Protein AF-A0A7S4CN78-F1 (afdb_monomer)

Sequence (274 aa):
QGPSYHRRVLAWESLRCHSTTSAQELEAFRDRVRAVVTDPKLNFKQRRYNLAYLAESVLPYPNLDPKTMDLLGRNVIHDLFEGPAPYRPRYTLPDYAISLKNGSAYLELPPATTLDEALSSLMILWHNTPTITGFPVWIGDIDALLEPYVADIPDDILRQRLKVFWRMVDRMFPDGFCHANIGPKDSRVGRIILSIERELRQTAPNLTLKVDPQVTTPDFILDAINTCVEVSKPHFVNHRMMVEDLGPNYGVASCYNSLKVGGGSHTLTRLNLR

Nearest PDB structures (foldseek):
  2zyf-assembly1_A-2  TM=4.441E-01  e=4.123E+00  Thermus thermophilus HB27
  5cm5-assembly1_A  TM=3.940E-01  e=4.123E+00  Staphylococcus aureus subsp. aureus MRSA252
  2ztj-assembly1_A  TM=4.809E-01  e=9.618E+00  Thermus thermophilus HB27
  8jtl-assembly1_B  TM=3.388E-01  e=3.881E+00  Arabidopsis thaliana

pLDDT: mean 89.79, std 16.18, range [27.06, 98.75]

Structure (mmCIF, N/CA/C/O backbone):
data_AF-A0A7S4CN78-F1
#
_entry.id   AF-A0A7S4CN78-F1
#
loop_
_atom_site.group_PDB
_atom_site.id
_atom_site.type_symbol
_atom_site.label_atom_id
_atom_site.label_alt_id
_atom_site.label_comp_id
_atom_site.label_asym_id
_atom_site.label_entity_id
_atom_site.label_seq_id
_atom_site.pdbx_PDB_ins_code
_atom_site.Cartn_x
_atom_site.Cartn_y
_atom_site.Cartn_z
_atom_site.occupancy
_atom_site.B_iso_or_equiv
_atom_site.auth_seq_id
_atom_site.auth_comp_id
_atom_site.auth_asym_id
_atom_site.auth_atom_id
_atom_site.pdbx_PDB_model_num
ATOM 1 N N . GLN A 1 1 ? 28.776 -7.763 20.839 1.00 34.75 1 GLN A N 1
ATOM 2 C CA . GLN A 1 1 ? 29.546 -7.525 19.600 1.00 34.75 1 GLN A CA 1
ATOM 3 C C . GLN A 1 1 ? 28.639 -7.883 18.429 1.00 34.75 1 GLN A C 1
ATOM 5 O O . GLN A 1 1 ? 28.533 -9.051 18.088 1.00 34.75 1 GLN A O 1
ATOM 10 N N . GLY A 1 2 ? 27.875 -6.912 17.925 1.00 35.56 2 GLY A N 1
ATOM 11 C CA . GLY A 1 2 ? 26.974 -7.094 16.781 1.00 35.56 2 GLY A CA 1
ATOM 12 C C . GLY A 1 2 ? 27.635 -6.557 15.507 1.00 35.56 2 GLY A C 1
ATOM 13 O O . GLY A 1 2 ? 28.388 -5.584 15.605 1.00 35.56 2 GLY A O 1
ATOM 14 N N . PRO A 1 3 ? 27.426 -7.167 14.331 1.00 35.75 3 PRO A N 1
ATOM 15 C CA . PRO A 1 3 ? 28.036 -6.675 13.107 1.00 35.75 3 PRO A CA 1
ATOM 16 C C . PRO A 1 3 ? 27.371 -5.358 12.685 1.00 35.75 3 PRO A C 1
ATOM 18 O O . PRO A 1 3 ? 26.176 -5.307 12.415 1.00 35.75 3 PRO A O 1
ATOM 21 N N . SER A 1 4 ? 28.176 -4.292 12.641 1.00 35.94 4 SER A N 1
ATOM 22 C CA . SER A 1 4 ? 27.792 -2.948 12.206 1.00 35.94 4 SER A CA 1
ATOM 23 C C . SER A 1 4 ? 27.307 -2.933 10.753 1.00 35.94 4 SER A C 1
ATOM 25 O O . SER A 1 4 ? 27.986 -3.465 9.869 1.00 35.94 4 SER A O 1
ATOM 27 N N . TYR A 1 5 ? 26.215 -2.217 10.501 1.00 36.53 5 TYR A N 1
ATOM 28 C CA . TYR A 1 5 ? 25.517 -2.014 9.224 1.00 36.53 5 TYR A CA 1
ATOM 29 C C . TYR A 1 5 ? 26.328 -1.282 8.116 1.00 36.53 5 TYR A C 1
ATOM 31 O O . TYR A 1 5 ? 25.772 -0.820 7.124 1.00 36.53 5 TYR A O 1
ATOM 39 N N . HIS A 1 6 ? 27.660 -1.175 8.217 1.00 36.91 6 HIS A N 1
ATOM 40 C CA . HIS A 1 6 ? 28.453 -0.256 7.382 1.00 36.91 6 HIS A CA 1
ATOM 41 C C . HIS A 1 6 ? 29.607 -0.839 6.554 1.00 36.91 6 HIS A C 1
ATOM 43 O O . HIS A 1 6 ? 30.500 -0.102 6.145 1.00 36.91 6 HIS A O 1
ATOM 49 N N . ARG A 1 7 ? 29.589 -2.125 6.182 1.00 35.62 7 ARG A N 1
ATOM 50 C CA . ARG A 1 7 ? 30.536 -2.634 5.163 1.00 35.62 7 ARG A CA 1
ATOM 51 C C . ARG A 1 7 ? 29.912 -3.600 4.172 1.00 35.62 7 ARG A C 1
ATOM 53 O O . ARG A 1 7 ? 30.146 -4.799 4.250 1.00 35.62 7 ARG A O 1
ATOM 60 N N . ARG A 1 8 ? 29.201 -3.057 3.183 1.00 33.81 8 ARG A N 1
ATOM 61 C CA . ARG A 1 8 ? 29.150 -3.616 1.820 1.00 33.81 8 ARG A CA 1
ATOM 62 C C . ARG A 1 8 ? 29.088 -2.472 0.809 1.00 33.81 8 ARG A C 1
ATOM 64 O O . ARG A 1 8 ? 28.084 -2.265 0.142 1.00 33.81 8 ARG A O 1
ATOM 71 N N . VAL A 1 9 ? 30.176 -1.706 0.720 1.00 33.00 9 VAL A N 1
ATOM 72 C CA . VAL A 1 9 ? 30.473 -0.980 -0.519 1.00 33.00 9 VAL A CA 1
ATOM 73 C C . VAL A 1 9 ? 30.885 -2.056 -1.518 1.00 33.00 9 VAL A C 1
ATOM 75 O O . VAL A 1 9 ? 31.881 -2.746 -1.314 1.00 33.00 9 VAL A O 1
ATOM 78 N N . LEU A 1 10 ? 30.026 -2.281 -2.508 1.00 32.28 10 LEU A N 1
ATOM 79 C CA . LEU A 1 10 ? 30.197 -3.268 -3.567 1.00 32.28 10 LEU A CA 1
ATOM 80 C C . LEU A 1 10 ? 31.556 -3.063 -4.253 1.00 32.28 10 LEU A C 1
ATOM 82 O O . LEU A 1 10 ? 31.866 -1.959 -4.696 1.00 32.28 10 LEU A O 1
ATOM 86 N N . ALA A 1 11 ? 32.360 -4.123 -4.337 1.00 29.25 11 ALA A N 1
ATOM 87 C CA . ALA A 1 11 ? 33.531 -4.162 -5.203 1.00 29.25 11 ALA A CA 1
ATOM 88 C C . ALA A 1 11 ? 33.041 -4.146 -6.663 1.00 29.25 11 ALA A C 1
ATOM 90 O O . ALA A 1 11 ? 32.416 -5.096 -7.127 1.00 29.25 11 ALA A O 1
ATOM 91 N N . TRP A 1 12 ? 33.274 -3.033 -7.358 1.00 28.02 12 TRP A N 1
ATOM 92 C CA . TRP A 1 12 ? 32.754 -2.719 -8.697 1.00 28.02 12 TRP A CA 1
ATOM 93 C C . TRP A 1 12 ? 33.558 -3.341 -9.862 1.00 28.02 12 TRP A C 1
ATOM 95 O O . TRP A 1 12 ? 33.396 -2.926 -11.006 1.00 28.02 12 TRP A O 1
ATOM 105 N N . GLU A 1 13 ? 34.440 -4.316 -9.619 1.00 27.06 13 GLU A N 1
ATOM 106 C CA . GLU A 1 13 ? 35.498 -4.650 -10.592 1.00 27.06 13 GLU A CA 1
ATOM 107 C C . GLU A 1 13 ? 35.253 -5.852 -11.524 1.00 27.06 13 GLU A C 1
ATOM 109 O O . GLU A 1 13 ? 36.082 -6.083 -12.401 1.00 27.06 13 GLU A O 1
ATOM 114 N N . SER A 1 14 ? 34.140 -6.596 -11.446 1.00 31.34 14 SER A N 1
ATOM 115 C CA . SER A 1 14 ? 34.033 -7.870 -12.200 1.00 31.34 14 SER A CA 1
ATOM 116 C C . SER A 1 14 ? 32.871 -8.051 -13.187 1.00 31.34 14 SER A C 1
ATOM 118 O O . SER A 1 14 ? 32.729 -9.137 -13.744 1.00 31.34 14 SER A O 1
ATOM 120 N N . LEU A 1 15 ? 32.084 -7.025 -13.525 1.00 31.64 15 LEU A N 1
ATOM 121 C CA . LEU A 1 15 ? 30.993 -7.168 -14.508 1.00 31.64 15 LEU A CA 1
ATOM 122 C C . LEU A 1 15 ? 31.362 -6.589 -15.884 1.00 31.64 15 LEU A C 1
ATOM 1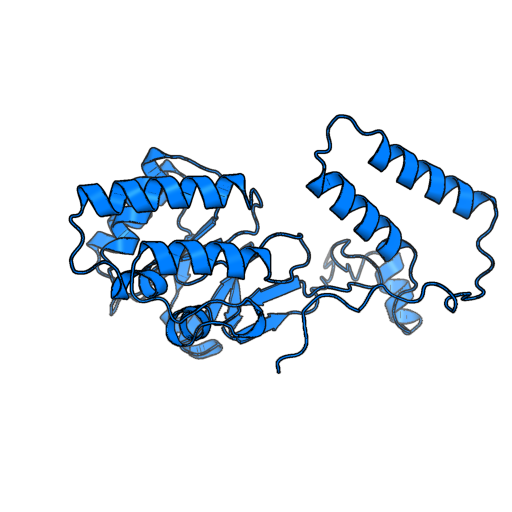24 O O . LEU A 1 15 ? 30.845 -5.557 -16.299 1.00 31.64 15 LEU A O 1
ATOM 128 N N . ARG A 1 16 ? 32.243 -7.273 -16.628 1.00 31.69 16 ARG A N 1
ATOM 129 C CA . ARG A 1 16 ? 32.377 -7.078 -18.088 1.00 31.69 16 ARG A CA 1
ATOM 130 C C . ARG A 1 16 ? 31.649 -8.199 -18.823 1.00 31.69 16 ARG A C 1
ATOM 132 O O . ARG A 1 16 ? 32.260 -9.170 -19.264 1.00 31.69 16 ARG A O 1
ATOM 139 N N . CYS A 1 17 ? 30.330 -8.068 -18.944 1.00 33.66 17 CYS A N 1
ATOM 140 C CA . CYS A 1 17 ? 29.559 -8.911 -19.851 1.00 33.66 17 CYS A CA 1
ATOM 141 C C . CYS A 1 17 ? 29.777 -8.406 -21.285 1.00 33.66 17 CYS A C 1
ATOM 143 O O . CYS A 1 17 ? 29.500 -7.248 -21.595 1.00 33.66 17 CYS A O 1
ATOM 145 N N . HIS A 1 18 ? 30.346 -9.258 -22.136 1.00 39.84 18 HIS A N 1
ATOM 146 C CA . HIS A 1 18 ? 30.620 -8.951 -23.534 1.00 39.84 18 HIS A CA 1
ATOM 147 C C . HIS A 1 18 ? 29.340 -9.158 -24.348 1.00 39.84 18 HIS A C 1
ATOM 149 O O . HIS A 1 18 ? 29.047 -10.264 -24.789 1.00 39.84 18 HIS A O 1
ATOM 155 N N . SER A 1 19 ? 28.596 -8.076 -24.560 1.00 52.44 19 SER A N 1
ATOM 156 C CA . SER A 1 19 ? 27.691 -7.950 -25.700 1.00 52.44 19 SER A CA 1
ATOM 157 C C . SER A 1 19 ? 28.128 -6.704 -26.463 1.00 52.44 19 SER A C 1
ATOM 159 O O . SER A 1 19 ? 28.286 -5.632 -25.879 1.00 52.44 19 SER A O 1
ATOM 161 N N . THR A 1 20 ? 28.456 -6.854 -27.742 1.00 52.53 20 THR A N 1
ATOM 162 C CA . THR A 1 20 ? 28.841 -5.738 -28.611 1.00 52.53 20 THR A CA 1
ATOM 163 C C . THR A 1 20 ? 27.596 -4.944 -28.972 1.00 52.53 20 THR A C 1
ATOM 165 O O . THR A 1 20 ? 27.004 -5.154 -30.026 1.00 52.53 20 THR A O 1
ATOM 168 N N . THR A 1 21 ? 27.188 -4.049 -28.078 1.00 63.38 21 THR A N 1
ATOM 169 C CA . THR A 1 21 ? 26.262 -2.962 -28.392 1.00 63.38 21 THR A CA 1
ATOM 170 C C . THR A 1 21 ? 26.896 -2.086 -29.471 1.00 63.38 21 THR A C 1
ATOM 172 O O . THR A 1 21 ? 28.060 -1.691 -29.350 1.00 63.38 21 THR A O 1
ATOM 175 N N . SER A 1 22 ? 26.166 -1.789 -30.542 1.00 81.31 22 SER A N 1
ATOM 176 C CA . SER A 1 22 ? 26.647 -0.876 -31.578 1.00 81.31 22 SER A CA 1
ATOM 177 C C . SER A 1 22 ? 26.899 0.521 -30.992 1.00 81.31 22 SER A C 1
ATOM 179 O O . SER A 1 22 ? 26.251 0.947 -30.033 1.00 81.31 22 SER A O 1
ATOM 181 N N . ALA A 1 23 ? 27.830 1.280 -31.580 1.00 84.12 23 ALA A N 1
ATOM 182 C CA . ALA A 1 23 ? 28.100 2.656 -31.145 1.00 84.12 23 ALA A CA 1
ATOM 183 C C . ALA A 1 23 ? 26.834 3.539 -31.185 1.00 84.12 23 ALA A C 1
ATOM 185 O O . ALA A 1 23 ? 26.673 4.428 -30.351 1.00 84.12 23 ALA A O 1
ATOM 186 N N . GLN A 1 24 ? 25.921 3.254 -32.119 1.00 86.81 24 GLN A N 1
ATOM 187 C CA . GLN A 1 24 ? 24.643 3.947 -32.263 1.00 86.81 24 GLN A CA 1
ATOM 188 C C . GLN A 1 24 ? 23.675 3.643 -31.108 1.00 86.81 24 GLN A C 1
ATOM 190 O O . GLN A 1 24 ? 23.066 4.564 -30.570 1.00 86.81 24 GLN A O 1
ATOM 195 N N . GLU A 1 25 ? 23.553 2.381 -30.691 1.00 87.81 25 GLU A N 1
ATOM 196 C CA . GLU A 1 25 ? 22.717 1.987 -29.545 1.00 87.81 25 GLU A CA 1
ATOM 197 C C . GLU A 1 25 ? 23.244 2.569 -28.228 1.00 87.81 25 GLU A C 1
ATOM 199 O O . GLU A 1 25 ? 22.462 3.022 -27.389 1.00 87.81 25 GLU A O 1
ATOM 204 N N . LEU A 1 26 ? 24.571 2.612 -28.058 1.00 91.44 26 LEU A N 1
ATOM 205 C CA . LEU A 1 26 ? 25.189 3.230 -26.887 1.00 91.44 26 LEU A CA 1
ATOM 206 C C . LEU A 1 26 ? 24.906 4.736 -26.825 1.00 91.44 26 LEU A C 1
ATOM 208 O O . LEU A 1 26 ? 24.620 5.259 -25.746 1.00 91.44 26 LEU A O 1
ATOM 212 N N . GLU A 1 27 ? 24.967 5.436 -27.958 1.00 93.94 27 GLU A N 1
ATOM 213 C CA . GLU A 1 27 ? 24.665 6.868 -27.989 1.00 93.94 27 GLU A CA 1
ATOM 214 C C . GLU A 1 27 ? 23.173 7.137 -27.750 1.00 93.94 27 GLU A C 1
ATOM 216 O O . GLU A 1 27 ? 22.832 7.973 -26.917 1.00 93.94 27 GLU A O 1
ATOM 221 N N . ALA A 1 28 ? 22.279 6.334 -28.338 1.00 92.81 28 ALA A N 1
ATOM 222 C CA . ALA A 1 28 ? 20.845 6.410 -28.050 1.00 92.81 28 ALA A CA 1
ATOM 223 C C . ALA A 1 28 ? 20.532 6.177 -26.557 1.00 92.81 28 ALA A C 1
ATOM 225 O O . ALA A 1 28 ? 19.673 6.846 -25.974 1.00 92.81 28 ALA A O 1
ATOM 226 N N . PHE A 1 29 ? 21.244 5.255 -25.900 1.00 94.19 29 PHE A N 1
ATOM 227 C CA . PHE A 1 29 ? 21.128 5.058 -24.455 1.00 94.19 29 PHE A CA 1
ATOM 228 C C . PHE A 1 29 ? 21.622 6.277 -23.664 1.00 94.19 29 PHE A C 1
ATOM 230 O O . PHE A 1 29 ? 20.937 6.728 -22.742 1.00 94.19 29 PHE A O 1
ATOM 237 N N . ARG A 1 30 ? 22.773 6.854 -24.032 1.00 96.31 30 ARG A N 1
ATOM 238 C CA . ARG A 1 30 ? 23.299 8.078 -23.402 1.00 96.31 30 ARG A CA 1
ATOM 239 C C . ARG A 1 30 ? 22.335 9.249 -23.532 1.00 96.31 30 ARG A C 1
ATOM 241 O O . ARG A 1 30 ? 22.165 9.981 -22.560 1.00 96.31 30 ARG A O 1
ATOM 248 N N . ASP A 1 31 ? 21.667 9.395 -24.671 1.00 97.25 31 ASP A N 1
ATOM 249 C CA . ASP A 1 31 ? 20.653 10.428 -24.880 1.00 97.25 31 ASP A CA 1
ATOM 250 C C . ASP A 1 31 ? 19.447 10.242 -23.953 1.00 97.25 31 ASP A C 1
ATOM 252 O O . ASP A 1 31 ? 19.015 11.200 -23.309 1.00 97.25 31 ASP A O 1
ATOM 256 N N . ARG A 1 32 ? 18.955 9.004 -23.791 1.00 96.62 32 ARG A N 1
ATOM 257 C CA . ARG A 1 32 ? 17.888 8.680 -22.822 1.00 96.62 32 ARG A CA 1
ATOM 258 C C . ARG A 1 32 ? 18.306 8.998 -21.386 1.00 96.62 32 ARG A C 1
ATOM 260 O O . ARG A 1 32 ? 17.531 9.591 -20.636 1.00 96.62 32 ARG A O 1
ATOM 267 N N . VAL A 1 33 ? 19.530 8.634 -20.998 1.00 97.88 33 VAL A N 1
ATOM 268 C CA . VAL A 1 33 ? 20.077 8.954 -19.670 1.00 97.88 33 VAL A CA 1
ATOM 269 C C . VAL A 1 33 ? 20.183 10.466 -19.483 1.00 97.88 33 VAL A C 1
ATOM 271 O O . VAL A 1 33 ? 19.746 10.984 -18.455 1.00 97.88 33 VAL A O 1
ATOM 274 N N . ARG A 1 34 ? 20.710 11.191 -20.479 1.00 98.00 34 ARG A N 1
ATOM 275 C CA . ARG A 1 34 ? 20.836 12.651 -20.443 1.00 98.00 34 ARG A CA 1
ATOM 276 C C . ARG A 1 34 ? 19.469 13.302 -20.270 1.00 98.00 34 ARG A C 1
ATOM 278 O O . ARG A 1 34 ? 19.335 14.128 -19.376 1.00 98.00 34 ARG A O 1
ATOM 285 N N . ALA A 1 35 ? 18.461 12.856 -21.021 1.00 97.88 35 ALA A N 1
ATOM 286 C CA . ALA A 1 35 ? 17.090 13.343 -20.904 1.00 97.88 35 ALA A CA 1
ATOM 287 C C . ALA A 1 35 ? 16.553 13.215 -19.470 1.00 97.88 35 ALA A C 1
ATOM 289 O O . ALA A 1 35 ? 16.024 14.183 -18.937 1.00 97.88 35 ALA A O 1
ATOM 290 N N . VAL A 1 36 ? 16.763 12.073 -18.802 1.00 97.81 36 VAL A N 1
ATOM 291 C CA . VAL A 1 36 ? 16.352 11.883 -17.398 1.00 97.81 36 VAL A CA 1
ATOM 292 C C . VAL A 1 36 ? 17.136 12.785 -16.438 1.00 97.81 36 VAL A C 1
ATOM 294 O O . VAL A 1 36 ? 16.561 13.366 -15.514 1.00 97.81 36 VAL A O 1
ATOM 297 N N . VAL A 1 37 ? 18.453 12.917 -16.624 1.00 97.44 37 VAL A N 1
ATOM 298 C CA . VAL A 1 37 ? 19.299 13.743 -15.747 1.00 97.44 37 VAL A CA 1
ATOM 299 C C . VAL A 1 37 ? 18.929 15.221 -15.853 1.00 97.44 37 VAL A C 1
ATOM 301 O O . VAL A 1 37 ? 18.857 15.896 -14.826 1.00 97.44 37 VAL A O 1
ATOM 304 N N . THR A 1 38 ? 18.647 15.709 -17.061 1.00 97.44 38 THR A N 1
ATOM 305 C CA . THR A 1 38 ? 18.387 17.127 -17.329 1.00 97.44 38 THR A CA 1
ATOM 306 C C . THR A 1 38 ? 16.911 17.520 -17.276 1.00 97.44 38 THR A C 1
ATOM 308 O O . THR A 1 38 ? 16.620 18.703 -17.420 1.00 97.44 38 THR A O 1
ATOM 311 N N . ASP A 1 39 ? 15.974 16.583 -17.084 1.00 97.56 39 ASP A N 1
ATOM 312 C CA . ASP A 1 39 ? 14.541 16.904 -17.040 1.00 97.56 39 ASP A CA 1
ATOM 313 C C . ASP A 1 39 ? 14.206 17.771 -15.806 1.00 97.56 39 ASP A C 1
ATOM 315 O O . ASP A 1 39 ? 14.344 17.292 -14.669 1.00 97.56 39 ASP A O 1
ATOM 319 N N . PRO A 1 40 ? 13.743 19.027 -15.987 1.00 96.62 40 PRO A N 1
ATOM 320 C CA . PRO A 1 40 ? 13.395 19.914 -14.879 1.00 96.62 40 PRO A CA 1
ATOM 321 C C . PRO A 1 40 ? 12.096 19.515 -14.164 1.00 96.62 40 PRO A C 1
ATOM 323 O O . PRO A 1 40 ? 11.822 20.019 -13.077 1.00 96.62 40 PRO A O 1
ATOM 326 N N . LYS A 1 41 ? 11.286 18.620 -14.744 1.00 96.31 41 LYS A N 1
ATOM 327 C CA . LYS A 1 41 ? 10.018 18.152 -14.165 1.00 96.31 41 LYS A CA 1
ATOM 328 C C . LYS A 1 41 ? 10.210 17.015 -13.162 1.00 96.31 41 LYS A C 1
ATOM 330 O O . LYS A 1 41 ? 9.288 16.715 -12.407 1.00 96.31 41 LYS A O 1
ATOM 335 N N . LEU A 1 42 ? 11.385 16.380 -13.141 1.00 93.56 42 LEU A N 1
ATOM 336 C CA . LEU A 1 42 ? 11.677 15.265 -12.243 1.00 93.56 42 LEU A CA 1
ATOM 337 C C . LEU A 1 42 ? 12.308 15.744 -10.936 1.00 93.56 42 LEU A C 1
ATOM 339 O O . LEU A 1 42 ? 13.367 16.383 -10.915 1.00 93.56 42 LEU A O 1
ATOM 343 N N . ASN A 1 43 ? 11.714 15.335 -9.816 1.00 91.88 43 ASN A N 1
ATOM 344 C CA . ASN A 1 43 ? 12.371 15.445 -8.519 1.00 91.88 43 ASN A CA 1
ATOM 345 C C . ASN A 1 43 ? 13.483 14.386 -8.366 1.00 91.88 43 ASN A C 1
ATOM 347 O O . ASN A 1 43 ? 13.638 13.478 -9.185 1.00 91.88 43 ASN A O 1
ATOM 351 N N . PHE A 1 44 ? 14.266 14.482 -7.288 1.00 93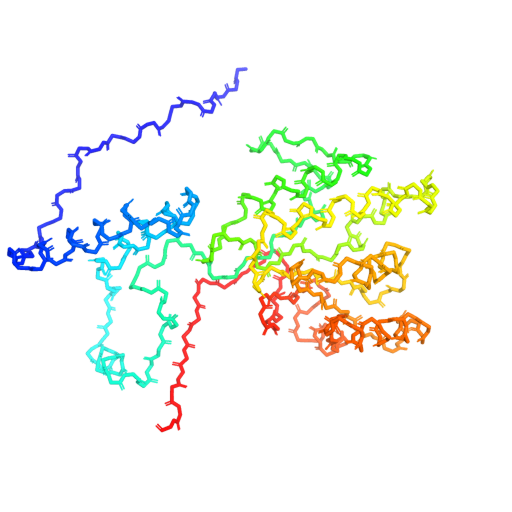.06 44 PHE A N 1
ATOM 352 C CA . PHE A 1 44 ? 15.380 13.563 -7.030 1.00 93.06 44 PHE A CA 1
ATOM 353 C C . PHE A 1 44 ? 14.969 12.078 -7.019 1.00 93.06 44 PHE A C 1
ATOM 355 O O . PHE A 1 44 ? 15.642 11.253 -7.639 1.00 93.06 44 PHE A O 1
ATOM 362 N N . LYS A 1 45 ? 13.857 11.726 -6.358 1.00 89.31 45 LYS A N 1
ATOM 363 C CA . LYS A 1 45 ? 13.390 10.333 -6.246 1.00 89.31 45 LYS A CA 1
ATOM 364 C C . LYS A 1 45 ? 12.944 9.785 -7.601 1.00 89.31 45 LYS A C 1
ATOM 366 O O . LYS A 1 45 ? 13.347 8.685 -7.967 1.00 89.31 45 LYS A O 1
ATOM 371 N N . GLN A 1 46 ? 12.177 10.569 -8.358 1.00 91.25 46 GLN A N 1
ATOM 372 C CA . GLN A 1 46 ? 11.723 10.205 -9.703 1.00 91.25 46 GLN A CA 1
ATOM 373 C C . GLN A 1 46 ? 12.904 10.043 -10.663 1.00 91.25 46 GLN A C 1
ATOM 375 O O . GLN A 1 46 ? 12.967 9.066 -11.402 1.00 91.25 46 GLN A O 1
ATOM 380 N N . ARG A 1 47 ? 13.889 10.950 -10.612 1.00 95.31 47 ARG A N 1
ATOM 381 C CA . ARG A 1 47 ? 15.116 10.844 -11.411 1.00 95.31 47 ARG A CA 1
ATOM 382 C C . ARG A 1 47 ? 15.885 9.565 -11.083 1.00 95.31 47 ARG A C 1
ATOM 384 O O . ARG A 1 47 ? 16.235 8.823 -11.994 1.00 95.31 47 ARG A O 1
ATOM 391 N N . ARG A 1 48 ? 16.093 9.262 -9.795 1.00 94.12 48 ARG A N 1
ATOM 392 C CA . A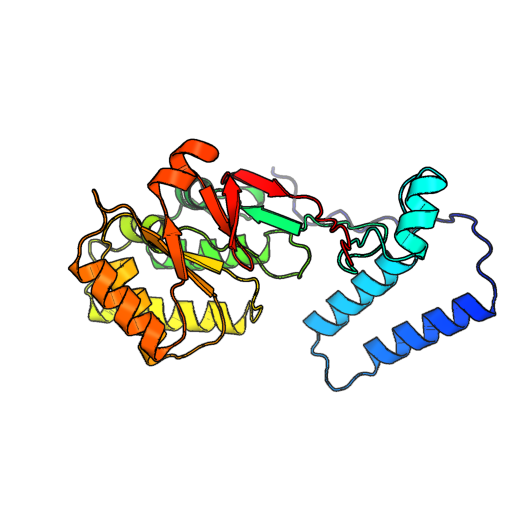RG A 1 48 ? 16.756 8.021 -9.356 1.00 94.12 48 ARG A CA 1
ATOM 393 C C . ARG A 1 48 ? 16.011 6.775 -9.841 1.00 94.12 48 ARG A C 1
ATOM 395 O O . ARG A 1 48 ? 16.647 5.849 -10.331 1.00 94.12 48 ARG A O 1
ATOM 402 N N . TYR A 1 49 ? 14.685 6.760 -9.713 1.00 91.12 49 TYR A N 1
ATOM 403 C CA . TYR A 1 49 ? 13.844 5.660 -10.185 1.00 91.12 49 TYR A CA 1
ATOM 404 C C . TYR A 1 49 ? 13.971 5.457 -11.701 1.00 91.12 49 TYR A C 1
ATOM 406 O O . TYR A 1 49 ? 14.233 4.343 -12.144 1.00 91.12 49 TYR A O 1
ATOM 414 N N . ASN A 1 50 ? 13.864 6.532 -12.487 1.00 92.69 50 ASN A N 1
ATOM 415 C CA . ASN A 1 50 ? 13.973 6.466 -13.944 1.00 92.69 50 ASN A CA 1
ATOM 416 C C . ASN A 1 50 ? 15.363 6.012 -14.403 1.00 92.69 50 ASN A C 1
ATOM 418 O O . ASN A 1 50 ? 15.464 5.224 -15.335 1.00 92.69 50 ASN A O 1
ATOM 422 N N . LEU A 1 51 ? 16.436 6.445 -13.735 1.00 95.19 51 LEU A N 1
ATOM 423 C CA . LEU A 1 51 ? 17.786 5.959 -14.033 1.00 95.19 51 LEU A CA 1
ATOM 424 C C . LEU A 1 51 ? 17.933 4.457 -13.755 1.00 95.19 51 LEU A C 1
ATOM 426 O O . LEU A 1 51 ? 18.516 3.746 -14.570 1.00 95.19 51 LEU A O 1
ATOM 430 N N . ALA A 1 52 ? 17.379 3.968 -12.641 1.00 92.19 52 ALA A N 1
ATOM 431 C CA . ALA A 1 52 ? 17.364 2.537 -12.344 1.00 92.19 52 ALA A CA 1
ATOM 432 C C . ALA A 1 52 ? 16.562 1.753 -13.396 1.00 92.19 52 ALA A C 1
ATOM 434 O O . ALA A 1 52 ? 17.036 0.733 -13.884 1.00 92.19 52 ALA A O 1
ATOM 435 N N . TYR A 1 53 ? 15.401 2.271 -13.805 1.00 90.56 53 TYR A N 1
ATOM 436 C CA . TYR A 1 53 ? 14.585 1.680 -14.866 1.00 90.56 53 TYR A CA 1
ATOM 437 C C . TYR A 1 53 ? 15.311 1.653 -16.222 1.00 90.56 53 TYR A C 1
ATOM 439 O O . TYR A 1 53 ? 15.260 0.656 -16.934 1.00 90.56 53 TYR A O 1
ATOM 447 N N . LEU A 1 54 ? 16.053 2.709 -16.580 1.00 92.75 54 LEU A N 1
ATOM 448 C CA . LEU A 1 54 ? 16.878 2.710 -17.793 1.00 92.75 54 LEU A CA 1
ATOM 449 C C . LEU A 1 54 ? 17.941 1.606 -17.755 1.00 92.75 54 LEU A C 1
ATOM 451 O O . LEU A 1 54 ? 18.104 0.901 -18.749 1.00 92.75 54 LEU A O 1
ATOM 455 N N . ALA A 1 55 ? 18.632 1.450 -16.622 1.00 92.00 55 ALA A N 1
ATOM 456 C CA . ALA A 1 55 ? 19.646 0.413 -16.439 1.00 92.00 55 ALA A CA 1
ATOM 457 C C . ALA A 1 55 ? 19.053 -1.004 -16.503 1.00 92.00 55 ALA A C 1
ATOM 459 O O . ALA A 1 55 ? 19.675 -1.908 -17.048 1.00 92.00 55 ALA A O 1
ATOM 460 N N . GLU A 1 56 ? 17.841 -1.188 -15.988 1.00 89.50 56 GLU A N 1
ATOM 461 C CA . GLU A 1 56 ? 17.099 -2.441 -16.098 1.00 89.50 56 GLU A CA 1
ATOM 462 C C . GLU A 1 56 ? 16.677 -2.734 -17.547 1.00 89.50 56 GLU A C 1
ATOM 464 O O . GLU A 1 56 ? 16.836 -3.850 -18.032 1.00 89.50 56 GLU A O 1
ATOM 469 N N . SER A 1 57 ? 16.210 -1.711 -18.273 1.00 88.06 57 SER A N 1
ATOM 470 C CA . SER A 1 57 ? 15.651 -1.847 -19.626 1.00 88.06 57 SER A CA 1
ATOM 471 C C . SER A 1 57 ? 16.640 -2.298 -20.705 1.00 88.06 57 SER A C 1
ATOM 473 O O . SER A 1 57 ? 16.215 -2.640 -21.804 1.00 88.06 57 SER A O 1
ATOM 475 N N . VAL A 1 58 ? 17.947 -2.262 -20.423 1.00 89.88 58 VAL A N 1
ATOM 476 C CA . VAL A 1 58 ? 18.997 -2.708 -21.356 1.00 89.88 58 VAL A CA 1
ATOM 477 C C . VAL A 1 58 ? 19.454 -4.144 -21.103 1.00 89.88 58 VAL A C 1
ATOM 479 O O . VAL A 1 58 ? 20.262 -4.670 -21.867 1.00 89.88 58 VAL A O 1
ATOM 482 N N . LEU A 1 59 ? 18.973 -4.780 -20.033 1.00 90.06 59 LEU A N 1
ATOM 483 C CA . LEU A 1 59 ? 19.248 -6.187 -19.775 1.00 90.06 59 LEU A CA 1
ATOM 484 C C . LEU A 1 59 ? 18.419 -7.066 -20.723 1.00 90.06 59 LEU A C 1
ATOM 486 O O . LEU A 1 59 ? 17.324 -6.678 -21.122 1.00 90.06 59 LEU A O 1
ATOM 490 N N . PRO A 1 60 ? 18.912 -8.250 -21.115 1.00 88.31 60 PRO A N 1
ATOM 491 C CA . PRO A 1 60 ? 18.109 -9.178 -21.896 1.00 88.31 60 PRO A CA 1
ATOM 492 C C . PRO A 1 60 ? 16.987 -9.775 -21.038 1.00 88.31 60 PRO A C 1
ATOM 494 O O . PRO A 1 60 ? 17.128 -9.904 -19.818 1.00 88.31 60 PRO A O 1
ATOM 497 N N . TYR A 1 61 ? 15.902 -10.209 -21.685 1.00 86.81 61 TYR A N 1
ATOM 498 C CA . TYR A 1 61 ? 14.941 -11.104 -21.041 1.00 86.81 61 TYR A CA 1
ATOM 499 C C . TYR A 1 61 ? 15.651 -12.394 -20.581 1.00 86.81 61 TYR A C 1
ATOM 501 O O . TYR A 1 61 ? 16.690 -12.768 -21.144 1.00 86.81 61 TYR A O 1
ATOM 509 N N . PRO A 1 62 ? 15.082 -13.131 -19.607 1.00 85.62 62 PRO A N 1
ATOM 510 C CA . PRO A 1 62 ? 15.430 -14.531 -19.387 1.00 85.62 62 PRO A CA 1
ATOM 511 C C . PRO A 1 62 ? 15.368 -15.327 -20.697 1.00 85.62 62 PRO A C 1
ATOM 513 O O . PRO A 1 62 ? 14.769 -14.884 -21.671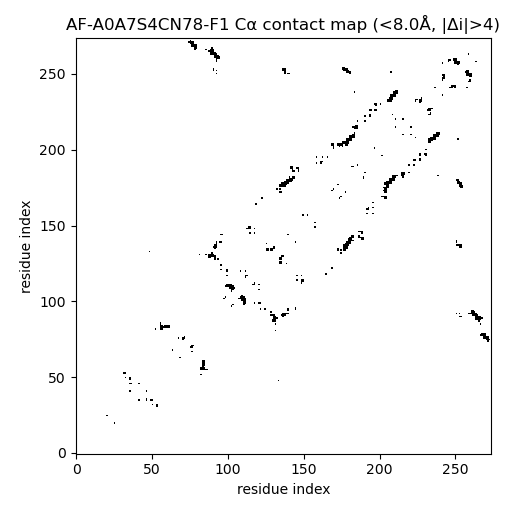 1.00 85.62 62 PRO A O 1
ATOM 516 N N . ASN A 1 63 ? 15.964 -16.519 -20.743 1.00 90.25 63 ASN A N 1
ATOM 517 C CA . ASN A 1 63 ? 15.909 -17.333 -21.957 1.00 90.25 63 ASN A CA 1
ATOM 518 C C . ASN A 1 63 ? 14.451 -17.726 -22.276 1.00 90.25 63 ASN A C 1
ATOM 520 O O . ASN A 1 63 ? 13.885 -18.593 -21.610 1.00 90.25 63 ASN A O 1
ATOM 524 N N . LEU A 1 64 ? 13.854 -17.059 -23.266 1.00 89.62 64 LEU A N 1
ATOM 525 C CA . LEU A 1 64 ? 12.494 -17.291 -23.748 1.00 89.62 64 LEU A CA 1
ATOM 526 C C . LEU A 1 64 ? 12.543 -18.086 -25.052 1.00 89.62 64 LEU A C 1
ATOM 528 O O . LEU A 1 64 ? 13.430 -17.890 -25.884 1.00 89.62 64 LEU A O 1
ATOM 532 N N . ASP A 1 65 ? 11.575 -18.975 -25.253 1.00 94.50 65 ASP A N 1
ATOM 533 C CA . ASP A 1 65 ? 11.475 -19.712 -26.507 1.00 94.50 65 ASP A CA 1
ATOM 534 C C . ASP A 1 65 ? 11.090 -18.777 -27.679 1.00 94.50 65 ASP A C 1
ATOM 536 O O . ASP A 1 65 ? 10.460 -17.731 -27.466 1.00 94.50 65 ASP A O 1
ATOM 540 N N . PRO A 1 66 ? 11.421 -19.140 -28.935 1.00 95.25 66 PRO A N 1
ATOM 541 C CA . PRO A 1 66 ? 11.166 -18.285 -30.094 1.00 95.25 66 PRO A CA 1
ATOM 542 C C . PRO A 1 66 ? 9.699 -17.881 -30.272 1.00 95.25 66 PRO A C 1
ATOM 544 O O . PRO A 1 66 ? 9.423 -16.785 -30.756 1.00 95.25 66 PRO A O 1
ATOM 547 N N . LYS A 1 67 ? 8.749 -18.738 -29.873 1.00 95.88 67 LYS A N 1
ATOM 548 C CA . LYS A 1 67 ? 7.320 -18.434 -29.984 1.00 95.88 67 LYS A CA 1
ATOM 549 C C . LYS A 1 67 ? 6.921 -17.378 -28.958 1.00 95.88 67 LYS A C 1
ATOM 551 O O . LYS A 1 67 ? 6.196 -16.454 -29.307 1.00 95.88 67 LYS A O 1
ATOM 556 N N . THR A 1 68 ? 7.408 -17.466 -27.723 1.00 92.81 68 THR A N 1
ATOM 557 C CA . THR A 1 68 ? 7.165 -16.426 -26.711 1.00 92.81 68 THR A CA 1
ATOM 558 C C . THR A 1 68 ? 7.765 -15.082 -27.133 1.00 92.81 68 THR A C 1
ATOM 560 O O . THR A 1 68 ? 7.094 -14.057 -27.011 1.00 92.81 68 THR A O 1
ATOM 563 N N . MET A 1 69 ? 8.974 -15.076 -27.704 1.00 91.12 69 MET A N 1
ATOM 564 C CA . MET A 1 69 ? 9.593 -13.855 -28.242 1.00 91.12 69 MET A CA 1
ATOM 565 C C . MET A 1 69 ? 8.793 -13.242 -29.401 1.00 91.12 69 MET A C 1
ATOM 567 O O . MET A 1 69 ? 8.599 -12.028 -29.420 1.00 91.12 69 MET A O 1
ATOM 571 N N . ASP A 1 70 ? 8.281 -14.058 -30.331 1.00 94.12 70 ASP A N 1
ATOM 572 C CA . ASP A 1 70 ? 7.383 -13.592 -31.404 1.00 94.12 70 ASP A CA 1
ATOM 573 C C . ASP A 1 70 ? 6.109 -12.952 -30.833 1.00 94.12 70 ASP A C 1
ATOM 575 O O . ASP A 1 70 ? 5.714 -11.858 -31.236 1.00 94.12 70 ASP A O 1
ATOM 579 N N . LEU A 1 71 ? 5.484 -13.598 -29.843 1.00 93.94 71 LEU A N 1
ATOM 580 C CA . LEU A 1 71 ? 4.258 -13.104 -29.214 1.00 93.94 71 LEU A CA 1
ATOM 581 C C . LEU A 1 71 ? 4.469 -11.795 -28.441 1.00 93.94 71 LEU A C 1
ATOM 583 O O . LEU A 1 71 ? 3.592 -10.930 -28.485 1.00 93.94 71 LEU A O 1
ATOM 587 N N . LEU A 1 72 ? 5.611 -11.636 -27.764 1.00 90.12 72 LEU A N 1
ATOM 588 C CA . LEU A 1 72 ? 6.011 -10.372 -27.135 1.00 90.12 72 LEU A CA 1
ATOM 589 C C . LEU A 1 72 ? 6.244 -9.286 -28.193 1.00 90.12 72 LEU A C 1
ATOM 591 O O . LEU A 1 72 ? 5.682 -8.197 -28.093 1.00 90.12 72 LEU A O 1
ATOM 595 N N . GLY A 1 73 ? 7.000 -9.595 -29.253 1.00 89.12 73 GLY A N 1
ATOM 596 C CA . GLY A 1 73 ? 7.286 -8.657 -30.345 1.00 89.12 73 GLY A CA 1
ATOM 597 C C . GLY A 1 73 ? 6.035 -8.194 -31.100 1.00 89.12 73 GLY A C 1
ATOM 598 O O . GLY A 1 73 ? 5.970 -7.057 -31.564 1.00 89.12 73 GLY A O 1
ATOM 599 N N . ARG A 1 74 ? 5.009 -9.048 -31.177 1.00 92.62 74 ARG A N 1
ATOM 600 C CA . ARG A 1 74 ? 3.700 -8.748 -31.781 1.00 92.62 74 ARG A CA 1
ATOM 601 C C . ARG A 1 74 ? 2.692 -8.145 -30.802 1.00 92.62 74 ARG A C 1
ATOM 603 O O . ARG A 1 74 ? 1.551 -7.909 -31.193 1.00 92.62 74 ARG A O 1
ATOM 610 N N . ASN A 1 75 ? 3.086 -7.908 -29.548 1.00 89.94 75 ASN A N 1
ATOM 611 C CA . ASN A 1 75 ? 2.226 -7.383 -28.486 1.00 89.94 75 ASN A CA 1
ATOM 612 C C . ASN A 1 75 ? 0.952 -8.227 -28.245 1.00 89.94 75 ASN A C 1
ATOM 614 O O . ASN A 1 75 ? -0.113 -7.702 -27.907 1.00 89.94 75 ASN A O 1
ATOM 618 N N . VAL A 1 76 ? 1.060 -9.546 -28.450 1.00 94.31 76 VAL A N 1
ATOM 619 C CA . VAL A 1 76 ? 0.041 -10.533 -28.053 1.00 94.31 76 VAL A CA 1
ATOM 620 C C . VAL A 1 76 ? 0.194 -10.854 -26.568 1.00 94.31 76 VAL A C 1
ATOM 622 O O . VAL A 1 76 ? -0.796 -10.959 -25.849 1.00 94.31 76 VAL A O 1
ATOM 625 N N . ILE A 1 77 ? 1.438 -10.965 -26.097 1.00 91.56 77 ILE A N 1
ATOM 626 C CA . ILE A 1 77 ? 1.789 -10.979 -24.675 1.00 91.56 77 ILE A CA 1
ATOM 627 C C . ILE A 1 77 ? 2.390 -9.615 -24.347 1.00 91.56 77 ILE A C 1
ATOM 629 O O . ILE A 1 77 ? 3.194 -9.095 -25.115 1.00 91.56 77 ILE A O 1
ATOM 633 N N . HIS A 1 78 ? 2.014 -9.048 -23.205 1.00 86.88 78 HIS A N 1
ATOM 634 C CA . HIS A 1 78 ? 2.527 -7.771 -22.736 1.00 86.88 78 HIS A CA 1
ATOM 635 C C . HIS A 1 78 ? 2.952 -7.860 -21.269 1.00 86.88 78 HIS A C 1
ATOM 637 O O . HIS A 1 78 ? 2.172 -8.286 -20.415 1.00 86.88 78 HIS A O 1
ATOM 643 N N . ASP A 1 79 ? 4.170 -7.421 -20.970 1.00 85.88 79 ASP A N 1
ATOM 644 C CA . ASP A 1 79 ? 4.799 -7.420 -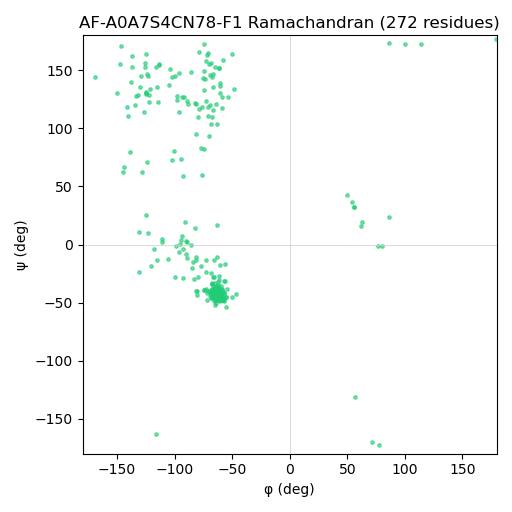19.640 1.00 85.88 79 ASP A CA 1
ATOM 645 C C . ASP A 1 79 ? 4.546 -6.123 -18.856 1.00 85.88 79 ASP A C 1
ATOM 647 O O . ASP A 1 79 ? 5.277 -5.775 -17.933 1.00 85.88 79 ASP A O 1
ATOM 651 N N . LEU A 1 80 ? 3.513 -5.372 -19.249 1.00 85.00 80 LEU A N 1
ATOM 652 C CA . LEU A 1 80 ? 3.133 -4.100 -18.631 1.00 85.00 80 LEU A CA 1
ATOM 653 C C . LEU A 1 80 ? 4.183 -2.997 -18.743 1.00 85.00 80 LEU A C 1
ATOM 655 O O . LEU A 1 80 ? 4.081 -2.014 -18.008 1.00 85.00 80 LEU A O 1
ATOM 659 N N . PHE A 1 81 ? 5.125 -3.127 -19.680 1.00 80.19 81 PHE A N 1
ATOM 660 C CA . PHE A 1 81 ? 6.284 -2.248 -19.778 1.00 80.19 81 PHE A CA 1
ATOM 661 C C . PHE A 1 81 ? 7.075 -2.214 -18.459 1.00 80.19 81 PHE A C 1
ATOM 663 O O . PHE A 1 81 ? 7.626 -1.179 -18.093 1.00 80.19 81 PHE A O 1
ATOM 670 N N . GLU A 1 82 ? 7.094 -3.320 -17.705 1.00 81.88 82 GLU A N 1
ATOM 671 C CA . GLU A 1 82 ? 7.944 -3.444 -16.514 1.00 81.88 82 GLU A CA 1
ATOM 672 C C . GLU A 1 82 ? 9.413 -3.606 -16.891 1.00 81.88 82 GLU A C 1
ATOM 674 O O . GLU A 1 82 ? 10.284 -3.232 -16.113 1.00 81.88 82 GLU A O 1
ATOM 679 N N . GLY A 1 83 ? 9.673 -4.082 -18.107 1.00 78.31 83 GLY A N 1
ATOM 680 C CA . GLY A 1 83 ? 11.007 -4.301 -18.620 1.00 78.31 83 GLY A CA 1
ATOM 681 C C . GLY A 1 83 ? 11.434 -5.767 -18.540 1.00 78.31 83 GLY A C 1
ATOM 682 O O . GLY A 1 83 ? 10.743 -6.619 -17.980 1.00 78.31 83 GLY A O 1
ATOM 683 N N . PRO A 1 84 ? 12.596 -6.072 -19.130 1.00 84.00 84 PRO A N 1
ATOM 684 C CA . PRO A 1 84 ? 13.038 -7.441 -19.360 1.00 84.00 84 PRO A CA 1
ATOM 685 C C . PRO A 1 84 ? 13.584 -8.154 -18.121 1.00 84.00 84 PRO A C 1
ATOM 687 O O . PRO A 1 84 ? 13.671 -9.381 -18.116 1.00 84.00 84 PRO A O 1
ATOM 690 N N . ALA A 1 85 ? 13.966 -7.415 -17.077 1.00 85.06 85 ALA A N 1
ATOM 691 C CA . ALA A 1 85 ? 14.673 -7.965 -15.924 1.00 85.06 85 ALA A CA 1
ATOM 692 C C . ALA A 1 85 ? 14.277 -7.283 -14.596 1.00 85.06 85 ALA A C 1
ATOM 694 O O . ALA A 1 85 ? 15.145 -6.717 -13.922 1.00 85.06 85 ALA A O 1
ATOM 695 N N . PRO A 1 86 ? 12.998 -7.367 -14.173 1.00 83.12 86 PRO A N 1
ATOM 696 C CA . PRO A 1 86 ? 12.536 -6.760 -12.928 1.00 83.12 86 PRO A CA 1
ATOM 697 C C . PRO A 1 86 ? 13.297 -7.298 -11.722 1.00 83.12 86 PRO A C 1
ATOM 699 O O . PRO A 1 86 ? 13.222 -8.472 -11.368 1.00 83.12 86 PRO A O 1
ATOM 702 N N . TYR A 1 87 ? 14.015 -6.401 -11.043 1.00 86.00 87 TYR A N 1
ATOM 703 C CA . TYR A 1 87 ? 14.766 -6.713 -9.819 1.00 86.00 87 TYR A CA 1
ATOM 704 C C . TYR A 1 87 ? 13.908 -6.623 -8.549 1.00 86.00 87 TYR A C 1
ATOM 706 O O . TYR A 1 87 ? 14.391 -6.813 -7.431 1.00 86.00 87 TYR A O 1
ATOM 714 N N . ARG A 1 88 ? 12.634 -6.268 -8.711 1.00 88.81 88 ARG A N 1
ATOM 715 C CA . ARG A 1 88 ? 11.706 -5.953 -7.632 1.00 88.81 88 ARG A CA 1
ATOM 716 C C . ARG A 1 88 ? 10.344 -6.581 -7.927 1.00 88.81 88 ARG A C 1
ATOM 718 O O . ARG A 1 88 ? 9.917 -6.572 -9.078 1.00 88.81 88 ARG A O 1
ATOM 725 N N . PRO A 1 89 ? 9.665 -7.129 -6.908 1.00 89.94 89 PRO A N 1
ATOM 726 C CA . PRO A 1 89 ? 8.350 -7.727 -7.085 1.00 89.94 89 PRO A CA 1
ATOM 727 C C . PRO A 1 89 ? 7.313 -6.667 -7.456 1.00 89.94 89 PRO A C 1
ATOM 729 O O . PRO A 1 89 ? 7.362 -5.537 -6.965 1.00 89.94 89 PRO A O 1
ATOM 732 N N . ARG A 1 90 ? 6.332 -7.049 -8.274 1.00 89.25 90 ARG A N 1
ATOM 733 C CA . ARG A 1 90 ? 5.185 -6.196 -8.599 1.00 89.25 90 ARG A CA 1
ATOM 734 C C . ARG A 1 90 ? 4.295 -5.923 -7.396 1.00 89.25 90 ARG A C 1
ATOM 736 O O . ARG A 1 90 ? 3.952 -4.771 -7.144 1.00 89.25 90 ARG A O 1
ATOM 743 N N . TYR A 1 91 ? 3.933 -6.972 -6.664 1.00 90.88 91 TYR A N 1
ATOM 744 C CA . TYR A 1 91 ? 3.076 -6.867 -5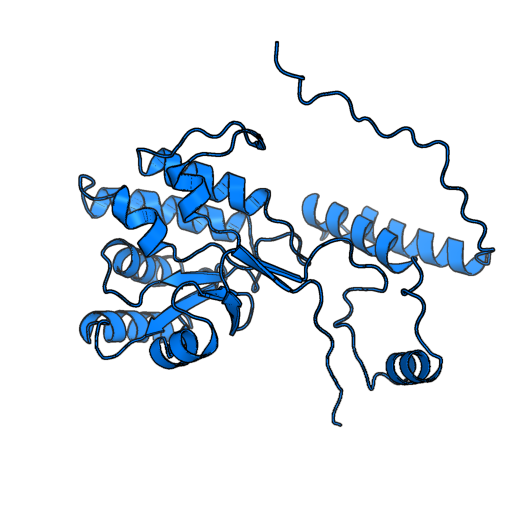.491 1.00 90.88 91 TYR A CA 1
ATOM 745 C C . TYR A 1 91 ? 3.745 -7.481 -4.272 1.00 90.88 91 TYR A C 1
ATOM 747 O O . TYR A 1 91 ? 4.213 -8.615 -4.328 1.00 90.88 91 TYR A O 1
ATOM 755 N N . THR A 1 92 ? 3.742 -6.750 -3.165 1.00 92.81 92 THR A N 1
ATOM 756 C CA . THR A 1 92 ? 4.234 -7.203 -1.863 1.00 92.81 92 THR A CA 1
ATOM 757 C C . THR A 1 92 ? 3.224 -6.830 -0.801 1.00 92.81 92 THR A C 1
ATOM 759 O O . THR A 1 92 ? 2.796 -5.679 -0.719 1.00 92.81 92 THR A O 1
ATOM 762 N N . LEU A 1 93 ? 2.820 -7.816 -0.002 1.00 95.38 93 LEU A N 1
ATOM 763 C CA . LEU A 1 93 ? 1.895 -7.614 1.108 1.00 95.38 93 LEU A CA 1
ATOM 764 C C . LEU A 1 93 ? 2.539 -8.113 2.410 1.00 95.38 93 LEU A C 1
ATOM 766 O O . LEU A 1 93 ? 2.149 -9.170 2.907 1.00 95.38 93 LEU A O 1
ATOM 770 N N . PRO A 1 94 ? 3.557 -7.420 2.957 1.00 95.44 94 PRO A N 1
ATOM 771 C CA . PRO A 1 94 ? 4.198 -7.833 4.203 1.00 95.44 94 PRO A CA 1
ATOM 772 C C . PRO A 1 94 ? 3.205 -7.847 5.363 1.00 95.44 94 PRO A C 1
ATOM 774 O O . PRO A 1 94 ? 2.436 -6.909 5.517 1.00 95.44 94 PRO A O 1
ATOM 777 N N . ASP A 1 95 ? 3.255 -8.850 6.234 1.00 96.81 95 ASP A N 1
ATOM 778 C CA . ASP A 1 95 ? 2.429 -8.842 7.444 1.00 96.81 95 ASP A CA 1
ATOM 779 C C . ASP A 1 95 ? 2.921 -7.764 8.432 1.00 96.81 95 ASP A C 1
ATOM 781 O O . ASP A 1 95 ? 3.839 -7.966 9.237 1.00 96.81 95 ASP A O 1
ATOM 785 N N . TYR A 1 96 ? 2.324 -6.576 8.334 1.00 98.00 96 TYR A N 1
ATOM 786 C CA . TYR A 1 96 ? 2.670 -5.441 9.182 1.00 98.00 96 TYR A CA 1
ATOM 787 C C . TYR A 1 96 ? 2.266 -5.663 10.645 1.00 98.00 96 TYR A C 1
ATOM 789 O O . TYR A 1 96 ? 2.925 -5.113 11.525 1.00 98.00 96 TYR A O 1
ATOM 797 N N . ALA A 1 97 ? 1.274 -6.513 10.936 1.00 97.69 97 ALA A N 1
ATOM 798 C CA . ALA A 1 97 ? 0.883 -6.817 12.312 1.00 97.69 97 ALA A CA 1
ATOM 799 C C . ALA A 1 97 ? 1.989 -7.595 13.040 1.00 97.69 97 ALA A C 1
ATOM 801 O O . ALA A 1 97 ? 2.304 -7.288 14.190 1.00 97.69 97 ALA A O 1
ATOM 802 N N . ILE A 1 98 ? 2.645 -8.543 12.356 1.00 97.19 98 ILE A N 1
ATOM 803 C CA . ILE A 1 98 ? 3.824 -9.244 12.896 1.00 97.19 98 ILE A CA 1
ATOM 804 C C . ILE A 1 98 ? 4.947 -8.250 13.206 1.00 97.19 98 ILE A C 1
ATOM 806 O O . ILE A 1 98 ? 5.575 -8.341 14.261 1.00 97.19 98 ILE A O 1
ATOM 810 N N . SER A 1 99 ? 5.183 -7.293 12.307 1.00 96.25 99 SER A N 1
ATOM 811 C CA . SER A 1 99 ? 6.256 -6.305 12.453 1.00 96.25 99 SER A CA 1
ATOM 812 C C . SER A 1 99 ? 5.980 -5.318 13.592 1.00 96.25 99 SER A C 1
ATOM 814 O O . SER A 1 99 ? 6.886 -5.016 14.360 1.00 96.25 99 SER A O 1
ATOM 816 N N . LEU A 1 100 ? 4.735 -4.858 13.761 1.00 98.56 100 LEU A N 1
ATOM 817 C CA . LEU A 1 100 ? 4.344 -4.016 14.897 1.00 98.56 100 LEU A CA 1
ATOM 818 C C . LEU A 1 100 ? 4.436 -4.771 16.226 1.00 98.56 100 LEU A C 1
ATOM 820 O O . LEU A 1 100 ? 4.931 -4.227 17.210 1.00 98.56 100 LEU A O 1
ATOM 824 N N . LYS A 1 101 ? 4.017 -6.040 16.253 1.00 98.31 101 LYS A N 1
ATOM 825 C CA . LYS A 1 101 ? 4.025 -6.864 17.467 1.00 98.31 101 LYS A CA 1
ATOM 826 C C . LYS A 1 101 ? 5.429 -7.268 17.918 1.00 98.31 101 LYS A C 1
ATOM 828 O O . LYS A 1 101 ? 5.686 -7.321 19.116 1.00 98.31 101 LYS A O 1
ATOM 833 N N . ASN A 1 102 ? 6.312 -7.607 16.983 1.00 98.06 102 ASN A N 1
ATOM 834 C CA . ASN A 1 102 ? 7.622 -8.181 17.300 1.00 98.06 102 ASN A CA 1
ATOM 835 C C . ASN A 1 102 ? 8.778 -7.188 17.115 1.00 98.06 102 ASN A C 1
ATOM 837 O O . ASN A 1 102 ? 9.893 -7.467 17.557 1.00 98.06 102 ASN A O 1
ATOM 841 N N . GLY A 1 103 ? 8.534 -6.051 16.464 1.00 97.50 103 GLY A N 1
ATOM 842 C CA . GLY A 1 103 ? 9.588 -5.173 15.977 1.00 97.50 103 GLY A CA 1
ATOM 843 C C . GLY A 1 103 ? 10.331 -5.766 14.775 1.00 97.50 103 GLY A C 1
ATOM 844 O O . GLY A 1 103 ? 9.949 -6.784 14.193 1.00 97.50 103 GLY A O 1
ATOM 845 N N . SER A 1 104 ? 11.434 -5.124 14.401 1.00 96.88 104 SER A N 1
ATOM 846 C CA . SER A 1 104 ? 12.335 -5.578 13.343 1.00 96.88 104 SER A CA 1
ATOM 847 C C . SER A 1 104 ? 13.777 -5.327 13.752 1.00 96.88 104 SER A C 1
ATOM 849 O O . SER A 1 104 ? 14.234 -4.188 13.762 1.00 96.88 104 SER A O 1
ATOM 851 N N . ALA A 1 105 ? 14.525 -6.398 14.028 1.00 96.31 105 ALA A N 1
ATOM 852 C CA . ALA A 1 105 ? 15.951 -6.293 14.341 1.00 96.31 105 ALA A CA 1
ATOM 853 C C . ALA A 1 105 ? 16.765 -5.715 13.169 1.00 96.31 105 ALA A C 1
ATOM 855 O O . ALA A 1 105 ? 17.739 -5.008 13.394 1.00 96.31 105 ALA A O 1
ATOM 856 N N . TYR A 1 106 ? 16.354 -5.988 11.924 1.00 95.38 106 TYR A N 1
ATOM 857 C CA . TYR A 1 106 ? 17.012 -5.450 10.729 1.00 95.38 106 TYR A CA 1
ATOM 858 C C . TYR A 1 106 ? 16.838 -3.933 10.594 1.00 95.38 106 TYR A C 1
ATOM 860 O O . TYR A 1 106 ? 17.764 -3.249 10.171 1.00 95.38 106 TYR A O 1
ATOM 868 N N . LEU A 1 107 ? 15.657 -3.416 10.947 1.00 96.56 107 LEU A N 1
ATOM 869 C CA . LEU A 1 107 ? 15.352 -1.982 10.898 1.00 96.56 107 LEU A CA 1
ATOM 870 C C . LEU A 1 107 ? 15.585 -1.282 12.242 1.00 96.56 107 LEU A C 1
ATOM 872 O O . LEU A 1 107 ? 15.268 -0.104 12.364 1.00 96.56 107 LEU A O 1
ATOM 876 N N . GLU A 1 108 ? 16.101 -2.009 13.236 1.00 97.12 108 GLU A N 1
ATOM 877 C CA . GLU A 1 108 ? 16.309 -1.530 14.606 1.00 97.12 108 GLU A CA 1
ATOM 878 C C . GLU A 1 108 ? 15.028 -0.946 15.237 1.00 97.12 108 GLU A C 1
ATOM 880 O O . GLU A 1 108 ? 15.061 0.015 16.001 1.00 97.12 108 GLU A O 1
ATOM 885 N N . LEU A 1 109 ? 13.877 -1.549 14.919 1.00 97.50 109 LEU A N 1
ATOM 886 C CA . LEU A 1 109 ? 12.572 -1.155 15.448 1.00 97.50 109 LEU A CA 1
ATOM 887 C C . LEU A 1 109 ? 12.181 -2.063 16.621 1.00 97.50 109 LEU A C 1
ATOM 889 O O . LEU A 1 109 ? 12.129 -3.284 16.431 1.00 97.50 109 LEU A O 1
ATOM 893 N N . PRO A 1 110 ? 11.874 -1.520 17.811 1.00 98.12 110 PRO A N 1
ATOM 894 C CA . PRO A 1 110 ? 11.257 -2.303 18.874 1.00 98.12 110 PRO A CA 1
ATOM 895 C C . PRO A 1 110 ? 9.795 -2.647 18.525 1.00 98.12 110 PRO A C 1
ATOM 897 O O . PRO A 1 110 ? 9.215 -2.036 17.623 1.00 98.12 110 PRO A O 1
ATOM 900 N N . PRO A 1 111 ? 9.178 -3.608 19.235 1.00 98.56 111 PRO A N 1
ATOM 901 C CA . PRO A 1 111 ? 7.725 -3.746 19.262 1.00 98.56 111 PRO A CA 1
ATOM 902 C C . PRO A 1 111 ? 7.039 -2.408 19.545 1.00 98.56 111 PRO A C 1
ATOM 904 O O . PRO A 1 111 ? 7.433 -1.700 20.472 1.00 98.56 111 PRO A O 1
ATOM 907 N N . ALA A 1 112 ? 6.000 -2.080 18.780 1.00 98.44 112 ALA A N 1
ATOM 908 C CA . ALA A 1 112 ? 5.198 -0.894 19.031 1.00 98.44 112 ALA A CA 1
ATOM 909 C C . ALA A 1 112 ? 4.291 -1.124 20.243 1.00 98.44 112 ALA A C 1
ATOM 911 O O . ALA A 1 112 ? 3.603 -2.144 20.336 1.00 98.44 112 ALA A O 1
ATOM 912 N N . THR A 1 113 ? 4.272 -0.153 21.150 1.00 98.06 113 THR A N 1
ATOM 913 C CA . THR A 1 113 ? 3.447 -0.137 22.366 1.00 98.06 113 THR A CA 1
ATOM 914 C C . THR A 1 113 ? 2.495 1.055 22.410 1.00 98.06 113 THR A C 1
ATOM 916 O O . THR A 1 113 ? 1.493 1.016 23.120 1.00 98.06 113 THR A O 1
ATOM 919 N N . THR A 1 114 ? 2.761 2.092 21.611 1.00 98.44 114 THR A N 1
ATOM 920 C CA . THR A 1 114 ? 1.930 3.298 21.504 1.00 98.44 114 THR A CA 1
ATOM 921 C C . THR A 1 114 ? 1.506 3.571 20.062 1.00 98.44 114 THR A C 1
ATOM 923 O O . THR A 1 114 ? 2.111 3.066 19.113 1.00 98.44 114 THR A O 1
ATOM 926 N N . LEU A 1 115 ? 0.493 4.428 19.882 1.00 98.69 115 LEU A N 1
ATOM 927 C CA . LEU A 1 115 ? 0.076 4.868 18.549 1.00 98.69 115 LEU A CA 1
ATOM 928 C C . LEU A 1 115 ? 1.232 5.538 17.796 1.00 98.69 115 LEU A C 1
ATOM 930 O O . LEU A 1 115 ? 1.454 5.235 16.631 1.00 98.69 115 LEU A O 1
ATOM 934 N N . ASP A 1 116 ? 1.987 6.422 18.449 1.00 98.19 116 ASP A N 1
ATOM 935 C CA . ASP A 1 116 ? 3.051 7.181 17.784 1.00 98.19 116 ASP A CA 1
ATOM 936 C C . ASP A 1 116 ? 4.192 6.258 17.308 1.00 98.19 116 ASP A C 1
ATOM 938 O O . ASP A 1 116 ? 4.727 6.440 16.208 1.00 98.19 116 ASP A O 1
ATOM 942 N N . GLU A 1 117 ? 4.506 5.213 18.082 1.00 98.56 117 GLU A N 1
ATOM 943 C CA . GLU A 1 117 ? 5.435 4.147 17.686 1.00 98.56 117 GLU A CA 1
ATOM 944 C C . GLU A 1 117 ? 4.890 3.313 16.523 1.00 98.56 117 GLU A C 1
ATOM 946 O O . GLU A 1 117 ? 5.635 3.022 15.585 1.00 98.56 117 GLU A O 1
ATOM 951 N N . ALA A 1 118 ? 3.600 2.960 16.542 1.00 98.69 118 ALA A N 1
ATOM 952 C CA . ALA A 1 118 ? 2.969 2.198 15.468 1.00 98.69 118 ALA A CA 1
ATOM 953 C C . ALA A 1 118 ? 2.949 2.987 14.148 1.00 98.69 118 ALA A C 1
ATOM 955 O O . ALA A 1 118 ? 3.388 2.475 13.118 1.00 98.69 118 ALA A O 1
ATOM 956 N N . LEU A 1 119 ? 2.526 4.256 14.179 1.00 98.62 119 LEU A N 1
ATOM 957 C CA . LEU A 1 119 ? 2.511 5.141 13.009 1.00 98.62 119 LEU A CA 1
ATOM 958 C C . LEU A 1 119 ? 3.922 5.329 12.433 1.00 98.62 119 LEU A C 1
ATOM 960 O O . LEU A 1 119 ? 4.128 5.206 11.223 1.00 98.62 119 LEU A O 1
ATOM 964 N N . SER A 1 120 ? 4.912 5.578 13.293 1.00 98.25 120 SER A N 1
ATOM 965 C CA . SER A 1 120 ? 6.306 5.750 12.865 1.00 98.25 120 SER A CA 1
ATOM 966 C C . SER A 1 120 ? 6.880 4.460 12.272 1.00 98.25 120 SER A C 1
ATOM 968 O O . SER A 1 120 ? 7.502 4.492 11.208 1.00 98.25 120 SER A O 1
ATOM 970 N N . SER A 1 121 ? 6.620 3.315 12.909 1.00 98.44 121 SER A N 1
ATOM 971 C CA . SER A 1 121 ? 7.065 2.001 12.433 1.00 98.44 121 SER A CA 1
ATOM 972 C C . SER A 1 121 ? 6.462 1.664 11.074 1.00 98.44 121 SER A C 1
ATOM 974 O O . SER A 1 121 ? 7.190 1.246 10.176 1.00 98.44 121 SER A O 1
ATOM 976 N N . LEU A 1 122 ? 5.162 1.907 10.879 1.00 98.56 122 LEU A N 1
ATOM 977 C CA . LEU A 1 122 ? 4.491 1.699 9.595 1.00 98.56 122 LEU A CA 1
ATOM 978 C C . LEU A 1 122 ? 5.134 2.526 8.479 1.00 98.56 122 LEU A C 1
ATOM 980 O O . LEU A 1 122 ? 5.485 1.965 7.445 1.00 98.56 122 LEU A O 1
ATOM 984 N N . MET A 1 123 ? 5.401 3.819 8.699 1.00 98.00 123 MET A N 1
ATOM 985 C CA . MET A 1 123 ? 6.089 4.651 7.701 1.00 98.00 123 MET A CA 1
ATOM 986 C C . MET A 1 123 ? 7.457 4.091 7.300 1.00 98.00 123 MET A C 1
ATOM 988 O O . MET A 1 123 ? 7.808 4.096 6.116 1.00 98.00 123 MET A O 1
ATOM 992 N N . ILE A 1 124 ? 8.226 3.602 8.276 1.00 97.94 124 ILE A N 1
ATOM 993 C CA . ILE A 1 124 ? 9.547 3.010 8.043 1.00 97.94 124 ILE A CA 1
ATOM 994 C C . ILE A 1 124 ? 9.410 1.693 7.269 1.00 97.94 124 ILE A C 1
ATOM 996 O O . ILE A 1 124 ? 10.118 1.486 6.282 1.00 97.94 124 ILE A O 1
ATOM 1000 N N . LEU A 1 125 ? 8.480 0.822 7.662 1.00 97.50 125 LEU A N 1
ATOM 1001 C CA . LEU A 1 125 ? 8.217 -0.459 7.000 1.00 97.50 125 LEU A CA 1
ATOM 1002 C C . LEU A 1 125 ? 7.768 -0.261 5.548 1.00 97.50 125 LEU A C 1
ATOM 1004 O O . LEU A 1 125 ? 8.300 -0.899 4.638 1.00 97.50 125 LEU A O 1
ATOM 1008 N N . TRP A 1 126 ? 6.846 0.667 5.306 1.00 96.88 126 TRP A N 1
ATOM 1009 C CA . TRP A 1 126 ? 6.357 1.019 3.975 1.00 96.88 126 TRP A CA 1
ATOM 1010 C C . TRP A 1 126 ? 7.464 1.552 3.071 1.00 96.88 126 TRP A C 1
ATOM 1012 O O . TRP A 1 126 ? 7.545 1.168 1.907 1.00 96.88 126 TRP A O 1
ATOM 1022 N N . HIS A 1 127 ? 8.369 2.376 3.606 1.00 94.19 127 HIS A N 1
ATOM 1023 C CA . HIS A 1 127 ? 9.509 2.878 2.840 1.00 94.19 127 HIS A CA 1
ATOM 1024 C C . HIS A 1 127 ? 10.511 1.780 2.453 1.00 94.19 127 HIS A C 1
ATOM 1026 O O . HIS A 1 127 ? 11.190 1.897 1.434 1.00 94.19 127 HIS A O 1
ATOM 1032 N N . ASN A 1 128 ? 10.597 0.717 3.255 1.00 93.50 128 ASN A N 1
ATOM 1033 C CA . ASN A 1 128 ? 11.480 -0.425 3.017 1.00 93.50 128 ASN A CA 1
ATOM 1034 C C . ASN A 1 128 ? 10.784 -1.589 2.291 1.00 93.50 128 ASN A C 1
ATOM 1036 O O . ASN A 1 128 ? 11.419 -2.607 2.023 1.00 93.50 128 ASN A O 1
ATOM 1040 N N . THR A 1 129 ? 9.498 -1.457 1.956 1.00 92.44 129 THR A N 1
ATOM 1041 C CA . THR A 1 129 ? 8.751 -2.492 1.237 1.00 92.44 129 THR A CA 1
ATOM 1042 C C . THR A 1 129 ? 9.103 -2.436 -0.260 1.00 92.44 129 THR A C 1
ATOM 1044 O O . THR A 1 129 ? 8.838 -1.422 -0.910 1.00 92.44 129 THR A O 1
ATOM 1047 N N . PRO A 1 130 ? 9.706 -3.493 -0.841 1.00 88.94 130 PRO A N 1
ATOM 1048 C CA . PRO A 1 130 ? 10.104 -3.498 -2.245 1.00 88.94 130 PRO A CA 1
ATOM 1049 C C . PRO A 1 130 ? 8.890 -3.670 -3.161 1.00 88.94 130 PRO A C 1
ATOM 1051 O O . PRO A 1 130 ? 7.955 -4.398 -2.839 1.00 88.94 130 PRO A O 1
ATOM 1054 N N . THR A 1 131 ? 8.900 -3.000 -4.310 1.00 87.81 131 THR A N 1
ATOM 1055 C CA . THR A 1 131 ? 7.703 -2.811 -5.146 1.00 87.81 131 THR A CA 1
ATOM 1056 C C . THR A 1 131 ? 8.081 -2.244 -6.510 1.00 87.81 131 THR A C 1
ATOM 1058 O O . THR A 1 131 ? 8.978 -1.398 -6.594 1.00 87.81 131 THR A O 1
ATOM 1061 N N . ILE A 1 132 ? 7.389 -2.665 -7.575 1.00 86.12 132 ILE A N 1
ATOM 1062 C CA . ILE A 1 132 ? 7.709 -2.253 -8.948 1.00 86.12 132 ILE A CA 1
ATOM 1063 C C . ILE A 1 132 ? 7.600 -0.748 -9.179 1.00 86.12 132 ILE A C 1
ATOM 1065 O O . ILE A 1 132 ? 8.329 -0.223 -10.012 1.00 86.12 132 ILE A O 1
ATOM 1069 N N . THR A 1 133 ? 6.762 -0.038 -8.428 1.00 84.75 133 THR A N 1
ATOM 1070 C CA . THR A 1 133 ? 6.538 1.405 -8.620 1.00 84.75 133 THR A CA 1
ATOM 1071 C C . THR A 1 133 ? 7.490 2.267 -7.791 1.00 84.75 133 THR A C 1
ATOM 1073 O O . THR A 1 133 ? 7.536 3.485 -7.946 1.00 84.75 133 THR A O 1
ATOM 1076 N N . GLY A 1 134 ? 8.268 1.649 -6.895 1.00 86.88 134 GLY A N 1
ATOM 1077 C CA . GLY A 1 134 ? 9.058 2.352 -5.884 1.00 86.88 134 GLY A CA 1
ATOM 1078 C C . GLY A 1 134 ? 8.247 2.877 -4.689 1.00 86.88 134 GLY A C 1
ATOM 1079 O O . GLY A 1 134 ? 8.850 3.433 -3.770 1.00 86.88 134 GLY A O 1
ATOM 1080 N N . PHE A 1 135 ? 6.923 2.677 -4.672 1.00 90.94 135 PHE A N 1
ATOM 1081 C CA . PHE A 1 135 ? 6.027 2.968 -3.552 1.00 90.94 135 PHE A CA 1
ATOM 1082 C C . PHE A 1 135 ? 5.226 1.723 -3.125 1.00 90.94 135 PHE A C 1
ATOM 1084 O O . PHE A 1 135 ? 4.910 0.880 -3.972 1.00 90.94 135 PHE A O 1
ATOM 1091 N N . PRO A 1 136 ? 4.912 1.561 -1.825 1.00 93.62 136 PRO A N 1
ATOM 1092 C CA . PRO A 1 136 ? 4.181 0.393 -1.339 1.00 93.62 136 PRO A CA 1
ATOM 1093 C C . PRO A 1 136 ? 2.821 0.302 -2.037 1.00 93.62 136 PRO A C 1
ATOM 1095 O O . PRO A 1 136 ? 2.045 1.250 -2.029 1.00 93.62 136 PRO A O 1
ATOM 1098 N N . VAL A 1 137 ? 2.523 -0.849 -2.633 1.00 93.81 137 VAL A N 1
ATOM 1099 C CA . VAL A 1 137 ? 1.242 -1.102 -3.323 1.00 93.81 137 VAL A CA 1
ATOM 1100 C C . VAL A 1 137 ? 0.109 -1.495 -2.373 1.00 93.81 137 VAL A C 1
ATOM 1102 O O . VAL A 1 137 ? -1.051 -1.587 -2.771 1.00 93.81 137 VAL A O 1
ATOM 1105 N N . TRP A 1 138 ? 0.457 -1.779 -1.123 1.00 96.12 138 TRP A N 1
ATOM 1106 C CA . TRP A 1 138 ? -0.455 -2.103 -0.043 1.00 96.12 138 TRP A CA 1
ATOM 1107 C C . TRP A 1 138 ? 0.166 -1.631 1.262 1.00 96.12 138 TRP A C 1
ATOM 1109 O O . TRP A 1 138 ? 1.336 -1.908 1.523 1.00 96.12 138 TRP A O 1
ATOM 1119 N N . ILE A 1 139 ? -0.607 -0.904 2.061 1.00 96.88 139 ILE A N 1
ATOM 1120 C CA . ILE A 1 139 ? -0.143 -0.338 3.332 1.00 96.88 139 ILE A CA 1
ATOM 1121 C C . ILE A 1 139 ? -0.796 -0.988 4.554 1.00 96.88 139 ILE A C 1
ATOM 1123 O O . ILE A 1 139 ? -0.449 -0.647 5.680 1.00 96.88 139 ILE A O 1
ATOM 1127 N N . GLY A 1 140 ? -1.654 -1.989 4.353 1.00 97.44 140 GLY A N 1
ATOM 1128 C CA . GLY A 1 140 ? -2.234 -2.781 5.434 1.00 97.44 140 GLY A CA 1
ATOM 1129 C C . GLY A 1 140 ? -3.742 -2.620 5.592 1.00 97.44 140 GLY A C 1
ATOM 1130 O O . GLY A 1 140 ? -4.362 -1.745 4.983 1.00 97.44 140 GLY A O 1
ATOM 1131 N N . ASP A 1 141 ? -4.307 -3.454 6.466 1.00 98.06 141 ASP A N 1
ATOM 1132 C CA . ASP A 1 141 ? -5.614 -3.236 7.092 1.00 98.06 141 ASP A CA 1
ATOM 1133 C C . ASP A 1 141 ? -5.445 -2.184 8.197 1.00 98.06 141 ASP A C 1
ATOM 1135 O O . ASP A 1 141 ? -5.173 -2.508 9.352 1.00 98.06 141 ASP A O 1
ATOM 1139 N N . ILE A 1 142 ? -5.467 -0.908 7.809 1.00 98.31 142 ILE A N 1
ATOM 1140 C CA . ILE A 1 142 ? -4.983 0.207 8.635 1.00 98.31 142 ILE A CA 1
ATOM 1141 C C . ILE A 1 142 ? -5.758 0.336 9.939 1.00 98.31 142 ILE A C 1
ATOM 1143 O O . ILE A 1 142 ? -5.168 0.625 10.976 1.00 98.31 142 ILE A O 1
ATOM 1147 N N . ASP A 1 143 ? -7.064 0.116 9.905 1.00 98.44 143 ASP A N 1
ATOM 1148 C CA . ASP A 1 143 ? -7.865 0.140 11.116 1.00 98.44 143 ASP A CA 1
ATOM 1149 C C . ASP A 1 143 ? -7.476 -0.992 12.069 1.00 98.44 143 ASP A C 1
ATOM 1151 O O . ASP A 1 143 ? -7.112 -0.724 13.210 1.00 98.44 143 ASP A O 1
ATOM 1155 N N . ALA A 1 144 ? -7.436 -2.235 11.592 1.00 98.12 144 ALA A N 1
ATOM 1156 C CA . ALA A 1 144 ? -7.042 -3.388 12.393 1.00 98.12 144 ALA A CA 1
ATOM 1157 C C . ALA A 1 144 ? -5.610 -3.273 12.949 1.00 98.12 144 ALA A C 1
ATOM 1159 O O . ALA A 1 144 ? -5.354 -3.705 14.073 1.00 98.12 144 ALA A O 1
ATOM 1160 N N . LEU A 1 145 ? -4.684 -2.676 12.190 1.00 98.56 145 LEU A N 1
ATOM 1161 C CA . LEU A 1 145 ? -3.306 -2.435 12.628 1.00 98.56 145 LEU A CA 1
ATOM 1162 C C . LEU A 1 145 ? -3.213 -1.399 13.755 1.00 98.56 145 LEU A C 1
ATOM 1164 O O . LEU A 1 145 ? -2.321 -1.503 14.594 1.00 98.56 145 LEU A O 1
ATOM 1168 N N . LEU A 1 146 ? -4.096 -0.398 13.765 1.00 98.69 146 LEU A N 1
ATOM 1169 C CA . LEU A 1 146 ? -4.010 0.737 14.685 1.00 98.69 146 LEU A CA 1
ATOM 1170 C C . LEU A 1 146 ? -4.941 0.620 15.896 1.00 98.69 146 LEU A C 1
ATOM 1172 O O . LEU A 1 146 ? -4.591 1.141 16.951 1.00 98.69 146 LEU A O 1
ATOM 1176 N N . GLU A 1 147 ? -6.072 -0.082 15.788 1.00 97.94 147 GLU A N 1
ATOM 1177 C CA . GLU A 1 147 ? -7.035 -0.293 16.885 1.00 97.94 147 GLU A CA 1
ATOM 1178 C C . GLU A 1 147 ? -6.392 -0.703 18.230 1.00 97.94 147 GLU A C 1
ATOM 1180 O O . GLU A 1 147 ? -6.753 -0.125 19.258 1.00 97.94 147 GLU A O 1
ATOM 1185 N N . PRO A 1 148 ? -5.388 -1.605 18.281 1.00 97.88 148 PRO A N 1
ATOM 1186 C CA . PRO A 1 148 ? -4.747 -1.983 19.545 1.00 97.88 148 PRO A CA 1
ATOM 1187 C C . PRO A 1 148 ? -4.071 -0.830 20.304 1.00 97.88 148 PRO A C 1
ATOM 1189 O O . PRO A 1 148 ? -3.785 -0.973 21.489 1.00 97.88 148 PRO A O 1
ATOM 1192 N N . TYR A 1 149 ? -3.803 0.298 19.642 1.00 98.44 149 TYR A N 1
ATOM 1193 C CA . TYR A 1 149 ? -2.988 1.396 20.164 1.00 98.44 149 TYR A CA 1
ATOM 1194 C C . TYR A 1 149 ? -3.780 2.670 20.474 1.00 98.44 149 TYR A C 1
ATOM 1196 O O . TYR A 1 149 ? -3.178 3.696 20.799 1.00 98.44 149 TYR A O 1
ATOM 1204 N N . VAL A 1 150 ? -5.113 2.644 20.342 1.00 98.19 150 VAL A N 1
ATOM 1205 C CA . VAL A 1 150 ? -5.940 3.865 20.410 1.00 98.19 150 VAL A CA 1
ATOM 1206 C C . VAL A 1 150 ? -6.948 3.902 21.554 1.00 98.19 150 VAL A C 1
ATOM 1208 O O . VAL A 1 150 ? -7.608 4.928 21.716 1.00 98.19 150 VAL A O 1
ATOM 1211 N N . ALA A 1 151 ? -7.073 2.829 22.343 1.00 95.69 151 ALA A N 1
ATOM 1212 C CA . ALA A 1 151 ? -8.116 2.675 23.364 1.00 95.69 151 ALA A CA 1
ATOM 1213 C C . ALA A 1 151 ? -8.231 3.885 24.313 1.00 95.69 151 ALA A C 1
ATOM 1215 O O . ALA A 1 151 ? -9.330 4.397 24.514 1.00 95.69 151 ALA A O 1
ATOM 1216 N N . ASP A 1 152 ? -7.100 4.395 24.806 1.00 95.56 152 ASP A N 1
ATOM 1217 C CA . ASP A 1 152 ? -7.049 5.479 25.800 1.00 95.56 152 ASP A CA 1
ATOM 1218 C C . ASP A 1 152 ? -6.912 6.889 25.192 1.00 95.56 152 ASP A C 1
ATOM 1220 O O . ASP A 1 152 ? -6.690 7.871 25.902 1.00 95.56 152 ASP A O 1
ATOM 1224 N N . ILE A 1 153 ? -7.004 7.020 23.867 1.00 98.19 153 ILE A N 1
ATOM 1225 C CA . ILE A 1 153 ? -6.843 8.303 23.170 1.00 98.19 153 ILE A CA 1
ATOM 1226 C C . ILE A 1 153 ? -8.234 8.882 22.894 1.00 98.19 153 ILE A C 1
ATOM 1228 O O . ILE A 1 153 ? -9.026 8.182 22.277 1.00 98.19 153 ILE A O 1
ATOM 1232 N N . PRO A 1 154 ? -8.552 10.136 23.260 1.00 98.06 154 PRO A N 1
ATOM 1233 C CA . PRO A 1 154 ? -9.808 10.793 22.875 1.00 98.06 154 PRO A CA 1
ATOM 1234 C C . PRO A 1 154 ? -9.977 10.962 21.353 1.00 98.06 154 PRO A C 1
ATOM 1236 O O . PRO A 1 154 ? -8.992 11.067 20.623 1.00 98.06 154 PRO A O 1
ATOM 1239 N N . ASP A 1 155 ? -11.220 10.996 20.857 1.00 97.12 155 ASP A N 1
ATOM 1240 C CA . ASP A 1 155 ? -11.538 11.032 19.414 1.00 97.12 155 ASP A CA 1
ATOM 1241 C C . ASP A 1 155 ? -10.957 12.238 18.671 1.00 97.12 155 ASP A C 1
ATOM 1243 O O . ASP A 1 155 ? -10.444 12.097 17.560 1.00 97.12 155 ASP A O 1
ATOM 1247 N N . ASP A 1 156 ? -11.016 13.422 19.272 1.00 97.44 156 ASP A N 1
ATOM 1248 C CA . ASP A 1 156 ? -10.491 14.663 18.705 1.00 97.44 156 ASP A CA 1
ATOM 1249 C C . ASP A 1 156 ? -8.968 14.592 18.524 1.00 97.44 156 ASP A C 1
ATOM 1251 O O . ASP A 1 156 ? -8.443 14.905 17.448 1.00 97.44 156 ASP A O 1
ATOM 1255 N N . ILE A 1 157 ? -8.270 14.080 19.540 1.00 98.38 157 ILE A N 1
ATOM 1256 C CA . ILE A 1 157 ? -6.820 13.880 19.520 1.00 98.38 157 ILE A CA 1
ATOM 1257 C C . ILE A 1 157 ? -6.434 12.782 18.528 1.00 98.38 157 ILE A C 1
ATOM 1259 O O . ILE A 1 157 ? -5.518 12.972 17.721 1.00 98.38 157 ILE A O 1
ATOM 1263 N N . LEU A 1 158 ? -7.139 11.648 18.543 1.00 98.62 158 LEU A N 1
ATOM 1264 C CA . LEU A 1 158 ? -6.898 10.541 17.621 1.00 98.62 158 LEU A CA 1
ATOM 1265 C C . LEU A 1 158 ? -7.067 11.001 16.172 1.00 98.62 158 LEU A C 1
ATOM 1267 O O . LEU A 1 158 ? -6.181 10.788 15.342 1.00 98.62 158 LEU A O 1
ATOM 1271 N N . ARG A 1 159 ? -8.162 11.705 15.874 1.00 98.56 159 ARG A N 1
ATOM 1272 C CA . ARG A 1 159 ? -8.422 12.256 14.545 1.00 98.56 159 ARG A CA 1
ATOM 1273 C C . ARG A 1 159 ? -7.339 13.233 14.113 1.00 98.56 159 ARG A C 1
ATOM 1275 O O . ARG A 1 159 ? -6.899 13.167 12.966 1.00 98.56 159 ARG A O 1
ATOM 1282 N N . GLN A 1 160 ? -6.883 14.123 14.995 1.00 98.50 160 GLN A N 1
ATOM 1283 C CA . GLN A 1 160 ? -5.804 15.054 14.668 1.00 98.50 160 GLN A CA 1
ATOM 1284 C C . GLN A 1 160 ? -4.514 14.313 14.288 1.00 98.50 160 GLN A C 1
ATOM 1286 O O . GLN A 1 160 ? -3.904 14.639 13.266 1.00 98.50 160 GLN A O 1
ATOM 1291 N N . ARG A 1 161 ? -4.121 13.298 15.067 1.00 98.56 161 ARG A N 1
ATOM 1292 C CA . ARG A 1 161 ? -2.919 12.490 14.803 1.00 98.56 161 ARG A CA 1
ATOM 1293 C C . ARG A 1 161 ? -3.037 11.712 13.494 1.00 98.56 161 ARG A C 1
ATOM 1295 O O . ARG A 1 161 ? -2.169 11.839 12.630 1.00 98.56 161 ARG A O 1
ATOM 1302 N N . LEU A 1 162 ? -4.142 10.988 13.301 1.00 98.69 162 LEU A N 1
ATOM 1303 C CA . LEU A 1 162 ? -4.389 10.219 12.079 1.00 98.69 162 LEU A CA 1
ATOM 1304 C C . LEU A 1 162 ? -4.466 11.114 10.842 1.00 98.69 162 LEU A C 1
ATOM 1306 O O . LEU A 1 162 ? -3.980 10.735 9.786 1.00 98.69 162 LEU A O 1
ATOM 1310 N N . LYS A 1 163 ? -4.997 12.332 10.958 1.00 98.75 163 LYS A N 1
ATOM 1311 C CA . LYS A 1 163 ? -5.049 13.285 9.844 1.00 98.75 163 LYS A CA 1
ATOM 1312 C C . LYS A 1 163 ? -3.664 13.765 9.416 1.00 98.75 163 LYS A C 1
ATOM 1314 O O . LYS A 1 163 ? -3.408 13.911 8.221 1.00 98.75 163 LYS A O 1
ATOM 1319 N N . VAL A 1 164 ? -2.769 14.035 10.368 1.00 98.38 164 VAL A N 1
ATOM 1320 C CA . VAL A 1 164 ? -1.370 14.378 10.056 1.00 98.38 164 VAL A CA 1
ATOM 1321 C C . VAL A 1 164 ? -0.685 13.192 9.383 1.00 98.38 164 VAL A C 1
ATOM 1323 O O .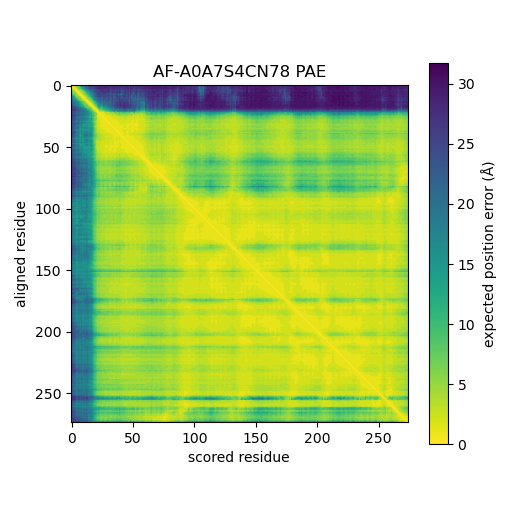 VAL A 1 164 ? -0.065 13.363 8.335 1.00 98.38 164 VAL A O 1
ATOM 1326 N N . PHE A 1 165 ? -0.874 11.994 9.930 1.00 98.31 165 PHE A N 1
ATOM 1327 C CA . PHE A 1 165 ? -0.352 10.758 9.362 1.00 98.31 165 PHE A CA 1
ATOM 1328 C C . PHE A 1 165 ? -0.854 10.501 7.934 1.00 98.31 165 PHE A C 1
ATOM 1330 O O . PHE A 1 165 ? -0.058 10.245 7.036 1.00 98.31 165 PHE A O 1
ATOM 1337 N N . TRP A 1 166 ? -2.153 10.666 7.679 1.00 97.69 166 TRP A N 1
ATOM 1338 C CA . TRP A 1 166 ? -2.746 10.457 6.356 1.00 97.69 166 TRP A CA 1
ATOM 1339 C C . TRP A 1 166 ? -2.175 11.411 5.304 1.00 97.69 166 TRP A C 1
ATOM 1341 O O . TRP A 1 166 ? -1.843 11.006 4.190 1.00 97.69 166 TRP A O 1
ATOM 1351 N N . ARG A 1 167 ? -1.935 12.675 5.683 1.00 97.69 167 ARG A N 1
ATOM 1352 C CA . ARG A 1 167 ? -1.230 13.623 4.809 1.00 97.69 167 ARG A CA 1
ATOM 1353 C C . ARG A 1 167 ? 0.187 13.167 4.488 1.00 97.69 167 ARG A C 1
ATOM 1355 O O . ARG A 1 167 ? 0.633 13.367 3.360 1.00 97.69 167 ARG A O 1
ATOM 1362 N N . MET A 1 168 ? 0.895 12.584 5.457 1.00 96.69 168 MET A N 1
ATOM 1363 C CA . MET A 1 168 ? 2.230 12.036 5.219 1.00 96.69 168 MET A CA 1
ATOM 1364 C C . MET A 1 168 ? 2.182 10.885 4.217 1.00 96.69 168 MET A C 1
ATOM 1366 O O . MET A 1 168 ? 3.012 10.871 3.313 1.00 96.69 168 MET A O 1
ATOM 1370 N N . VAL A 1 169 ? 1.194 9.988 4.311 1.00 96.19 169 VAL A N 1
ATOM 1371 C CA . VAL A 1 169 ? 1.011 8.887 3.349 1.00 96.19 169 VAL A CA 1
ATOM 1372 C C . VAL A 1 169 ? 0.905 9.424 1.920 1.00 96.19 169 VAL A C 1
ATOM 1374 O O . VAL A 1 169 ? 1.721 9.058 1.078 1.00 96.19 169 VAL A O 1
ATOM 1377 N N . ASP A 1 170 ? -0.004 10.363 1.654 1.00 94.75 170 ASP A N 1
ATOM 1378 C CA . ASP A 1 170 ? -0.190 10.946 0.313 1.00 94.75 170 ASP A CA 1
ATOM 1379 C C . ASP A 1 170 ? 1.056 11.700 -0.189 1.00 94.75 170 ASP A C 1
ATOM 1381 O O . ASP A 1 170 ? 1.389 11.676 -1.371 1.00 94.75 170 ASP A O 1
ATOM 1385 N N . ARG A 1 171 ? 1.780 12.394 0.698 1.00 93.56 171 ARG A N 1
ATOM 1386 C CA . ARG A 1 171 ? 2.965 13.181 0.307 1.00 93.56 171 ARG A CA 1
ATOM 1387 C C . ARG A 1 171 ? 4.211 12.323 0.117 1.00 93.56 171 ARG A C 1
ATOM 1389 O O . ARG A 1 171 ? 5.089 12.700 -0.659 1.00 93.56 171 ARG A O 1
ATOM 1396 N N . MET A 1 172 ? 4.309 11.193 0.812 1.00 92.00 172 MET A N 1
ATOM 1397 C CA . MET A 1 172 ? 5.462 10.294 0.737 1.00 92.00 172 MET A CA 1
ATOM 1398 C C . MET A 1 172 ? 5.278 9.183 -0.295 1.00 92.00 172 MET A C 1
ATOM 1400 O O . MET A 1 172 ? 6.276 8.759 -0.886 1.00 92.00 172 MET A O 1
ATOM 1404 N N . PHE A 1 173 ? 4.033 8.774 -0.543 1.00 92.25 173 PHE A N 1
ATOM 1405 C CA . PHE A 1 173 ? 3.647 7.728 -1.487 1.00 92.25 173 PHE A CA 1
ATOM 1406 C C . PHE A 1 173 ? 2.552 8.235 -2.453 1.00 92.25 173 PHE A C 1
ATOM 1408 O O . PHE A 1 173 ? 1.443 7.697 -2.445 1.00 92.25 173 PHE A O 1
ATOM 1415 N N . PRO A 1 174 ? 2.828 9.271 -3.278 1.00 87.00 174 PRO A N 1
ATOM 1416 C CA . PRO A 1 174 ? 1.861 9.857 -4.212 1.00 87.00 174 PRO A CA 1
ATOM 1417 C C . PRO A 1 174 ? 1.669 8.959 -5.446 1.00 87.00 174 PRO A C 1
ATOM 1419 O O . PRO A 1 174 ? 1.967 9.346 -6.576 1.00 87.00 174 PRO A O 1
ATOM 1422 N N . ASP A 1 175 ? 1.229 7.729 -5.214 1.00 84.44 175 ASP A N 1
ATOM 1423 C CA . ASP A 1 175 ? 1.045 6.695 -6.220 1.00 84.44 175 ASP A CA 1
ATOM 1424 C C . ASP A 1 175 ? -0.388 6.176 -6.152 1.00 84.44 175 ASP A C 1
ATOM 1426 O O . ASP A 1 175 ? -0.864 5.775 -5.089 1.00 84.44 175 ASP A O 1
ATOM 1430 N N . GLY A 1 176 ? -1.061 6.139 -7.303 1.00 82.94 176 GLY A N 1
ATOM 1431 C CA . GLY A 1 176 ? -2.393 5.551 -7.429 1.00 82.94 176 GLY A CA 1
ATOM 1432 C C . GLY A 1 176 ? -2.413 4.049 -7.133 1.00 82.94 176 GLY A C 1
ATOM 1433 O O . GLY A 1 176 ? -3.482 3.467 -6.994 1.00 82.94 176 GLY A O 1
ATOM 1434 N N . PHE A 1 177 ? -1.256 3.397 -7.020 1.00 88.00 177 PHE A N 1
ATOM 1435 C CA . PHE A 1 177 ? -1.178 2.015 -6.566 1.00 88.00 177 PHE A CA 1
ATOM 1436 C C . PHE A 1 177 ? -1.038 1.854 -5.047 1.00 88.00 177 PHE A C 1
ATOM 1438 O O . PHE A 1 177 ? -1.214 0.736 -4.568 1.00 88.00 177 PHE A O 1
ATOM 1445 N N . CYS A 1 178 ? -0.762 2.919 -4.286 1.00 93.06 178 CYS A N 1
ATOM 1446 C CA . CYS A 1 178 ? -0.698 2.854 -2.826 1.00 93.06 178 CYS A CA 1
ATOM 1447 C C . CYS A 1 178 ? -2.098 2.627 -2.249 1.00 93.06 178 CYS A C 1
ATOM 1449 O O . CYS A 1 178 ? -2.998 3.429 -2.494 1.00 93.06 178 CYS A O 1
ATOM 1451 N N . HIS A 1 179 ? -2.297 1.527 -1.515 1.00 95.75 179 HIS A N 1
ATOM 1452 C CA . HIS A 1 179 ? -3.636 1.038 -1.184 1.00 95.75 179 HIS A CA 1
ATOM 1453 C C . HIS A 1 179 ? -3.775 0.650 0.296 1.00 95.75 179 HIS A C 1
ATOM 1455 O O . HIS A 1 179 ? -3.096 -0.257 0.776 1.00 95.75 179 HIS A O 1
ATOM 1461 N N . ALA A 1 180 ? -4.686 1.309 1.010 1.00 97.44 180 ALA A N 1
ATOM 1462 C CA . ALA A 1 180 ? -5.106 0.961 2.365 1.00 97.44 180 ALA A CA 1
ATOM 1463 C C . ALA A 1 180 ? -6.383 0.121 2.357 1.00 97.44 180 ALA A C 1
ATOM 1465 O O . ALA A 1 180 ? -7.279 0.303 1.529 1.00 97.44 180 ALA A O 1
ATOM 1466 N N . ASN A 1 181 ? -6.511 -0.778 3.319 1.00 98.44 181 ASN A N 1
ATOM 1467 C CA . ASN A 1 181 ? -7.750 -1.497 3.559 1.00 98.44 181 ASN A CA 1
ATOM 1468 C C . ASN A 1 181 ? -8.311 -1.143 4.937 1.00 98.44 181 ASN A C 1
ATOM 1470 O O . ASN A 1 181 ? -7.563 -0.757 5.835 1.00 98.44 181 ASN A O 1
ATOM 1474 N N . ILE A 1 182 ? -9.630 -1.255 5.065 1.00 98.62 182 ILE A N 1
ATOM 1475 C CA . ILE A 1 182 ? -10.372 -1.171 6.324 1.00 98.62 182 ILE A CA 1
ATOM 1476 C C . ILE A 1 182 ? -11.444 -2.263 6.374 1.00 98.62 182 ILE A C 1
ATOM 1478 O O . ILE A 1 182 ? -11.841 -2.814 5.338 1.00 98.62 182 ILE A O 1
ATOM 1482 N N . GLY A 1 183 ? -11.950 -2.544 7.571 1.00 97.81 183 GLY A N 1
ATOM 1483 C CA . GLY A 1 183 ? -12.967 -3.558 7.801 1.00 97.81 183 GLY A CA 1
ATOM 1484 C C . GLY A 1 183 ? -12.414 -4.992 7.797 1.00 97.81 183 GLY A C 1
ATOM 1485 O O . GLY A 1 183 ? -11.205 -5.217 7.773 1.00 97.81 183 GLY A O 1
ATOM 1486 N N . PRO A 1 184 ? -13.292 -6.009 7.839 1.00 97.31 184 PRO A N 1
ATOM 1487 C CA . PRO A 1 184 ? -14.746 -5.921 7.675 1.00 97.31 184 PRO A CA 1
ATOM 1488 C C . PRO A 1 184 ? -15.518 -5.504 8.924 1.00 97.31 184 PRO A C 1
ATOM 1490 O O . PRO A 1 184 ? -16.703 -5.186 8.830 1.00 97.31 184 PRO A O 1
ATOM 1493 N N . LYS A 1 185 ? -14.874 -5.520 10.091 1.00 97.19 185 LYS A N 1
ATOM 1494 C CA . LYS A 1 185 ? -15.494 -5.072 11.336 1.00 97.19 185 LYS A CA 1
ATOM 1495 C C . LYS A 1 185 ? -15.596 -3.553 11.344 1.00 97.19 185 LYS A C 1
ATOM 1497 O O . LYS A 1 185 ? -14.688 -2.866 10.888 1.00 97.19 185 LYS A O 1
ATOM 1502 N N . ASP A 1 186 ? -16.696 -3.059 11.887 1.00 97.25 186 ASP A N 1
ATOM 1503 C CA . ASP A 1 186 ? -16.849 -1.644 12.197 1.00 97.25 186 ASP A CA 1
ATOM 1504 C C . ASP A 1 186 ? -15.823 -1.247 13.266 1.00 97.25 186 ASP A C 1
ATOM 1506 O O . ASP A 1 186 ? -15.772 -1.851 14.341 1.00 97.25 186 ASP A O 1
ATOM 1510 N N . SER A 1 187 ? -14.965 -0.290 12.929 1.00 97.12 187 SER A N 1
ATOM 1511 C CA . SER A 1 187 ? -13.819 0.118 13.734 1.00 97.12 187 SER A CA 1
ATOM 1512 C C . SER A 1 187 ? -13.821 1.629 13.930 1.00 97.12 187 SER A C 1
ATOM 1514 O O . SER A 1 187 ? -14.193 2.416 13.049 1.00 97.12 187 SER A O 1
ATOM 1516 N N . ARG A 1 188 ? -13.370 2.054 15.108 1.00 97.62 188 ARG A N 1
ATOM 1517 C CA . ARG A 1 188 ? -13.256 3.463 15.474 1.00 97.62 188 ARG A CA 1
ATOM 1518 C C . ARG A 1 188 ? -12.238 4.161 14.576 1.00 97.62 188 ARG A C 1
ATOM 1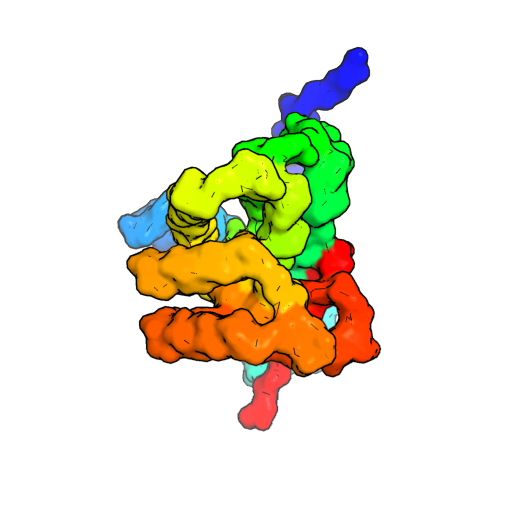520 O O . ARG A 1 188 ? -12.511 5.248 14.064 1.00 97.62 188 ARG A O 1
ATOM 1527 N N . VAL A 1 189 ? -11.100 3.515 14.321 1.00 98.56 189 VAL A N 1
ATOM 1528 C CA . VAL A 1 189 ? -10.092 4.010 13.373 1.00 98.56 189 VAL A CA 1
ATOM 1529 C C . VAL A 1 189 ? -10.671 4.093 11.959 1.00 98.56 189 VAL A C 1
ATOM 1531 O O . VAL A 1 189 ? -10.504 5.124 11.308 1.00 98.56 189 VAL A O 1
ATOM 1534 N N . GLY A 1 190 ? -11.393 3.069 11.492 1.00 98.38 190 GLY A N 1
ATOM 1535 C CA . GLY A 1 190 ? -11.990 3.046 10.155 1.00 98.38 190 GLY A CA 1
ATOM 1536 C C . GLY A 1 190 ? -12.931 4.226 9.913 1.00 98.38 190 GLY A C 1
ATOM 1537 O O . GLY A 1 190 ? -12.782 4.939 8.920 1.00 98.38 190 GLY A O 1
ATOM 1538 N N . ARG A 1 191 ? -13.838 4.510 10.856 1.00 98.56 191 ARG A N 1
ATOM 1539 C CA . ARG A 1 191 ? -14.742 5.676 10.788 1.00 98.56 191 ARG A CA 1
ATOM 1540 C C . ARG A 1 191 ? -13.995 7.007 10.770 1.00 98.56 191 ARG A C 1
ATOM 1542 O O . ARG A 1 191 ? -14.325 7.904 9.991 1.00 98.56 191 ARG A O 1
ATOM 1549 N N . ILE A 1 192 ? -12.951 7.143 11.589 1.00 98.75 192 ILE A N 1
ATOM 1550 C CA . ILE A 1 192 ? -12.126 8.355 11.599 1.00 98.75 192 ILE A CA 1
ATOM 1551 C C . ILE A 1 192 ? -11.414 8.537 10.255 1.00 98.75 192 ILE A C 1
ATOM 1553 O O . ILE A 1 192 ? -11.433 9.651 9.727 1.00 98.75 192 ILE A O 1
ATOM 1557 N N . ILE A 1 193 ? -10.857 7.473 9.670 1.00 98.56 193 ILE A N 1
ATOM 1558 C CA . ILE A 1 193 ? -10.230 7.515 8.341 1.00 98.56 193 ILE A CA 1
ATOM 1559 C C . ILE A 1 193 ? -11.238 7.943 7.271 1.00 98.56 193 ILE A C 1
ATOM 1561 O O . ILE A 1 193 ? -10.933 8.863 6.517 1.00 98.56 193 ILE A O 1
ATOM 1565 N N . LEU A 1 194 ? -12.456 7.391 7.253 1.00 98.69 194 LEU A N 1
ATOM 1566 C CA . LEU A 1 194 ? -13.510 7.841 6.330 1.00 98.69 194 LEU A CA 1
ATOM 1567 C C . LEU A 1 194 ? -13.810 9.342 6.488 1.00 98.69 194 LEU A C 1
ATOM 1569 O O . LEU A 1 194 ? -13.907 10.073 5.502 1.00 98.69 194 LEU A O 1
ATOM 1573 N N . SER A 1 195 ? -13.873 9.839 7.728 1.00 98.56 195 SER A N 1
ATOM 1574 C CA . SER A 1 195 ? -14.066 11.272 7.996 1.00 98.56 195 SER A CA 1
ATOM 1575 C C . SER A 1 195 ? -12.898 12.148 7.526 1.00 98.56 195 SER A C 1
ATOM 1577 O O . SER A 1 195 ? -13.096 13.304 7.147 1.00 98.56 195 SER A O 1
ATOM 1579 N N . ILE A 1 196 ? -11.669 11.630 7.590 1.00 98.56 196 ILE A N 1
ATOM 1580 C CA . ILE A 1 196 ? -10.456 12.323 7.151 1.00 98.56 196 ILE A CA 1
ATOM 1581 C C . ILE A 1 196 ? -10.396 12.340 5.626 1.00 98.56 196 ILE A C 1
ATOM 1583 O O . ILE A 1 196 ? -10.038 13.369 5.059 1.00 98.56 196 ILE A O 1
ATOM 1587 N N . GLU A 1 197 ? -10.785 11.247 4.970 1.00 98.19 197 GLU A N 1
ATOM 1588 C CA . GLU A 1 197 ? -10.847 11.146 3.513 1.00 98.19 197 GLU A CA 1
ATOM 1589 C C . GLU A 1 197 ? -11.758 12.219 2.912 1.00 98.19 197 GLU A C 1
ATOM 1591 O O . GLU A 1 197 ? -11.327 12.973 2.036 1.00 98.19 197 GLU A O 1
ATOM 1596 N N . ARG A 1 198 ? -12.971 12.374 3.463 1.00 98.19 198 ARG A N 1
ATOM 1597 C CA . ARG A 1 198 ? -13.911 13.439 3.067 1.00 98.19 198 ARG A CA 1
ATOM 1598 C C . ARG A 1 198 ? -13.329 14.839 3.246 1.00 98.19 198 ARG A C 1
ATOM 1600 O O . ARG A 1 198 ? -13.502 15.698 2.386 1.00 98.19 198 ARG A O 1
ATOM 1607 N N . GLU A 1 199 ? -12.611 15.070 4.349 1.00 98.06 199 GLU A N 1
ATOM 1608 C CA . GLU A 1 199 ? -12.022 16.380 4.635 1.00 98.06 199 GLU A CA 1
ATOM 1609 C C . GLU A 1 199 ? -10.829 16.701 3.721 1.00 98.06 199 GLU A C 1
ATOM 1611 O O . GLU A 1 199 ? -10.715 17.814 3.210 1.00 98.06 199 GLU A O 1
ATOM 1616 N N . LEU A 1 200 ? -9.900 15.757 3.559 1.00 97.38 200 LEU A N 1
ATOM 1617 C CA . LEU A 1 200 ? -8.629 16.005 2.884 1.00 97.38 200 LEU A CA 1
ATOM 1618 C C . LEU A 1 200 ? -8.731 15.900 1.361 1.00 97.38 200 LEU A C 1
ATOM 1620 O O . LEU A 1 200 ? -7.967 16.582 0.677 1.00 97.38 200 LEU A O 1
ATOM 1624 N N . ARG A 1 201 ? -9.644 15.065 0.841 1.00 96.56 201 ARG A N 1
ATOM 1625 C CA . ARG A 1 201 ? -9.889 14.859 -0.599 1.00 96.56 201 ARG A CA 1
ATOM 1626 C C . ARG A 1 201 ? -8.607 14.586 -1.392 1.00 96.56 201 ARG A C 1
ATOM 1628 O O . ARG A 1 201 ? -8.374 15.152 -2.459 1.00 96.56 201 ARG A O 1
ATOM 1635 N N . GLN A 1 202 ? -7.740 13.751 -0.825 1.00 93.25 202 GLN A N 1
ATOM 1636 C CA . GLN A 1 202 ? -6.444 13.411 -1.406 1.00 93.25 202 GLN A CA 1
ATOM 1637 C C . GLN A 1 202 ? -6.563 12.253 -2.390 1.00 93.25 202 GLN A C 1
ATOM 1639 O O . GLN A 1 202 ? -7.365 11.343 -2.192 1.00 93.25 202 GLN A O 1
ATOM 1644 N N . THR A 1 203 ? -5.715 12.257 -3.418 1.00 87.75 203 THR A N 1
ATOM 1645 C CA . THR A 1 203 ? -5.680 11.186 -4.419 1.00 87.75 203 THR A CA 1
ATOM 1646 C C . THR A 1 203 ? -5.172 9.869 -3.831 1.00 87.75 203 THR A C 1
ATOM 1648 O O . THR A 1 203 ? -5.759 8.831 -4.113 1.00 87.75 203 THR A O 1
ATOM 1651 N N . ALA A 1 204 ? -4.117 9.895 -3.009 1.00 91.69 204 ALA A N 1
ATOM 1652 C CA . ALA A 1 204 ? -3.564 8.710 -2.362 1.00 91.69 204 ALA A CA 1
ATOM 1653 C C . ALA A 1 204 ? -3.751 8.767 -0.828 1.00 91.69 204 ALA A C 1
ATOM 1655 O O . ALA A 1 204 ? -3.884 9.854 -0.260 1.00 91.69 204 ALA A O 1
ATOM 1656 N N . PRO A 1 205 ? -3.770 7.611 -0.144 1.00 94.38 205 PRO A N 1
ATOM 1657 C CA . PRO A 1 205 ? -3.828 6.275 -0.735 1.00 94.38 205 PRO A CA 1
ATOM 1658 C C . PRO A 1 205 ? -5.217 5.996 -1.340 1.00 94.38 205 PRO A C 1
ATOM 1660 O O . PRO A 1 205 ? -6.200 6.666 -1.017 1.00 94.38 205 PRO A O 1
ATOM 1663 N N . ASN A 1 206 ? -5.315 4.988 -2.202 1.00 95.25 206 ASN A N 1
ATOM 1664 C CA . ASN A 1 206 ? -6.595 4.330 -2.444 1.00 95.25 206 ASN A CA 1
ATOM 1665 C C . ASN A 1 206 ? -7.060 3.636 -1.161 1.00 95.25 206 ASN A C 1
ATOM 1667 O O . ASN A 1 206 ? -6.244 3.228 -0.333 1.00 95.25 206 ASN A O 1
ATOM 1671 N N . LEU A 1 207 ? -8.372 3.479 -1.010 1.00 97.19 207 LEU A N 1
ATOM 1672 C CA . LEU A 1 207 ? -8.972 2.850 0.161 1.00 97.19 207 LEU A CA 1
ATOM 1673 C C . LEU A 1 207 ? -9.965 1.781 -0.290 1.00 97.19 207 LEU A C 1
ATOM 1675 O O . LEU A 1 207 ? -10.767 2.035 -1.184 1.00 97.19 207 LEU A O 1
ATOM 1679 N N . THR A 1 208 ? -9.946 0.610 0.341 1.00 98.00 208 THR A N 1
ATOM 1680 C CA . THR A 1 208 ? -10.975 -0.424 0.160 1.00 98.00 208 THR A CA 1
ATOM 1681 C C . THR A 1 208 ? -11.577 -0.812 1.500 1.00 98.00 208 THR A C 1
ATOM 1683 O O . THR A 1 208 ? -10.852 -1.151 2.432 1.00 98.00 208 THR A O 1
ATOM 1686 N N . LEU A 1 209 ? -12.905 -0.829 1.567 1.00 98.50 209 LEU A N 1
ATOM 1687 C CA . LEU A 1 209 ? -13.660 -1.466 2.632 1.00 98.50 209 LEU A CA 1
ATOM 1688 C C . LEU A 1 209 ? -13.904 -2.935 2.274 1.00 98.50 209 LEU A C 1
ATOM 1690 O O . LEU A 1 209 ? -14.536 -3.255 1.262 1.00 98.50 209 LEU A O 1
ATOM 1694 N N . LYS A 1 210 ? -13.420 -3.838 3.126 1.00 98.31 210 LYS A N 1
ATOM 1695 C CA . LYS A 1 210 ? -13.831 -5.244 3.121 1.00 98.31 210 LYS A CA 1
ATOM 1696 C C . LYS A 1 210 ? -15.250 -5.316 3.676 1.00 98.31 210 LYS A C 1
ATOM 1698 O O . LYS A 1 210 ? -15.491 -4.831 4.771 1.00 98.31 210 LYS A O 1
ATOM 1703 N N . VAL A 1 211 ? -16.194 -5.884 2.931 1.00 98.25 211 VAL A N 1
ATOM 1704 C CA . VAL A 1 211 ? -17.604 -5.946 3.341 1.00 98.25 211 VAL A CA 1
ATOM 1705 C C . VAL A 1 211 ? -18.020 -7.388 3.565 1.00 98.25 211 VAL A C 1
ATOM 1707 O O . VAL A 1 211 ? -17.968 -8.207 2.648 1.00 98.25 211 VAL A O 1
ATOM 1710 N N . ASP A 1 212 ? -18.488 -7.678 4.771 1.00 97.62 212 ASP A N 1
ATOM 1711 C CA . ASP A 1 212 ? -19.201 -8.906 5.100 1.00 97.62 212 ASP A CA 1
ATOM 1712 C C . ASP A 1 212 ? -20.533 -8.531 5.765 1.00 97.62 212 ASP A C 1
ATOM 1714 O O . ASP A 1 212 ? -20.521 -8.006 6.878 1.00 97.62 212 ASP A O 1
ATOM 1718 N N . PRO A 1 213 ? -21.687 -8.816 5.135 1.00 92.94 213 PRO A N 1
ATOM 1719 C CA . PRO A 1 213 ? -23.001 -8.486 5.687 1.00 92.94 213 PRO A CA 1
ATOM 1720 C C . PRO A 1 213 ? -23.290 -9.063 7.082 1.00 92.94 213 PRO A C 1
ATOM 1722 O O . PRO A 1 213 ? -24.233 -8.620 7.730 1.00 92.94 213 PRO A O 1
ATOM 1725 N N . GLN A 1 214 ? -22.530 -10.064 7.540 1.00 95.25 214 GLN A N 1
ATOM 1726 C CA . GLN A 1 214 ? -22.691 -10.649 8.873 1.00 95.25 214 GLN A CA 1
ATOM 1727 C C . GLN A 1 214 ? -21.934 -9.892 9.973 1.00 95.25 214 GLN A C 1
ATOM 1729 O O . GLN A 1 214 ? -22.268 -10.061 11.143 1.00 95.25 214 GLN A O 1
ATOM 1734 N N . VAL A 1 215 ? -20.923 -9.081 9.632 1.00 96.31 215 VAL A N 1
ATOM 1735 C CA . VAL A 1 215 ? -20.080 -8.381 10.627 1.00 96.31 215 VAL A CA 1
ATOM 1736 C C . VAL A 1 215 ? -19.899 -6.885 10.364 1.00 96.31 215 VAL A C 1
ATOM 1738 O O . VAL A 1 215 ? -19.617 -6.138 11.299 1.00 96.31 215 VAL A O 1
ATOM 1741 N N . THR A 1 216 ? -20.059 -6.427 9.124 1.00 98.06 216 THR A N 1
ATOM 1742 C CA . THR A 1 216 ? -20.011 -5.009 8.769 1.00 98.06 216 THR A CA 1
ATOM 1743 C C . THR A 1 216 ? -21.365 -4.380 9.073 1.00 98.06 216 THR A C 1
ATOM 1745 O O . THR A 1 216 ? -22.391 -4.800 8.538 1.00 98.06 216 THR A O 1
ATOM 1748 N N . THR A 1 217 ? -21.384 -3.366 9.936 1.00 98.12 217 THR A N 1
ATOM 1749 C CA . THR A 1 217 ? -22.635 -2.710 10.331 1.00 98.12 217 THR A CA 1
ATOM 1750 C C . THR A 1 217 ? -23.223 -1.904 9.162 1.00 98.12 217 THR A C 1
ATOM 1752 O O . THR A 1 217 ? -22.467 -1.304 8.387 1.00 98.12 217 THR A O 1
ATOM 1755 N N . PRO A 1 218 ? -24.564 -1.828 9.028 1.00 97.62 218 PRO A N 1
ATOM 1756 C CA . PRO A 1 218 ? -25.202 -0.996 8.006 1.00 97.62 218 PRO A CA 1
ATOM 1757 C C . PRO A 1 218 ? -24.756 0.471 8.058 1.00 97.62 218 PRO A C 1
ATOM 1759 O O . PRO A 1 218 ? -24.515 1.076 7.015 1.00 97.62 218 PRO A O 1
ATOM 1762 N N . ASP A 1 219 ? -24.565 1.020 9.260 1.00 98.25 219 ASP A N 1
ATOM 1763 C CA . ASP A 1 219 ? -24.131 2.407 9.447 1.00 98.25 219 ASP A CA 1
ATOM 1764 C C . ASP A 1 219 ? -22.695 2.645 8.971 1.00 98.25 219 ASP A C 1
ATOM 1766 O O . ASP A 1 219 ? -22.381 3.727 8.476 1.00 98.25 219 ASP A O 1
ATOM 1770 N N . PHE A 1 220 ? -21.803 1.659 9.110 1.00 98.50 220 PHE A N 1
ATOM 1771 C CA . PHE A 1 220 ? -20.438 1.775 8.595 1.00 98.50 220 PHE A CA 1
ATOM 1772 C C . PHE A 1 220 ? -20.406 1.679 7.068 1.00 98.50 220 PHE A C 1
ATOM 1774 O O . PHE A 1 220 ? -19.699 2.447 6.416 1.00 98.50 220 PHE A O 1
ATOM 1781 N N . ILE A 1 221 ? -21.234 0.803 6.484 1.00 98.06 221 ILE A N 1
ATOM 1782 C CA . ILE A 1 221 ? -21.422 0.730 5.028 1.00 98.06 221 ILE A CA 1
ATOM 1783 C C . ILE A 1 221 ? -21.965 2.061 4.498 1.00 98.06 221 ILE A C 1
ATOM 1785 O O . ILE A 1 221 ? -21.446 2.574 3.510 1.00 98.06 221 ILE A O 1
ATOM 1789 N N . LEU A 1 222 ? -22.970 2.647 5.155 1.00 98.38 222 LEU A N 1
ATOM 1790 C CA . LEU A 1 222 ? -23.544 3.928 4.749 1.00 98.38 222 LEU A CA 1
ATOM 1791 C C . LEU A 1 222 ? -22.518 5.070 4.828 1.00 98.38 222 LEU A C 1
ATOM 1793 O O . LEU A 1 222 ? -22.413 5.859 3.892 1.00 98.38 222 LEU A O 1
ATOM 1797 N N . ASP A 1 223 ? -21.724 5.137 5.900 1.00 98.56 223 ASP A N 1
ATOM 1798 C CA . ASP A 1 223 ? -20.632 6.113 6.039 1.00 98.56 223 ASP A CA 1
ATOM 1799 C C . ASP A 1 223 ? -19.584 5.953 4.919 1.00 98.56 223 ASP A C 1
ATOM 1801 O O . ASP A 1 223 ? -19.164 6.930 4.288 1.00 98.56 223 ASP A O 1
ATOM 1805 N N . ALA A 1 224 ? -19.219 4.713 4.586 1.00 98.50 224 ALA A N 1
ATOM 1806 C CA . ALA A 1 224 ? -18.316 4.414 3.479 1.00 98.50 224 ALA A CA 1
ATOM 1807 C C . ALA A 1 224 ? -18.912 4.790 2.111 1.00 98.50 224 ALA A C 1
ATOM 1809 O O . ALA A 1 224 ? -18.211 5.373 1.286 1.00 98.50 224 ALA A O 1
ATOM 1810 N N . ILE A 1 225 ? -20.201 4.529 1.870 1.00 98.56 225 ILE A N 1
ATOM 1811 C CA . ILE A 1 225 ? -20.899 4.941 0.640 1.00 98.56 225 ILE A CA 1
ATOM 1812 C C . ILE A 1 225 ? -20.908 6.465 0.515 1.00 98.56 225 ILE A C 1
ATOM 1814 O O . ILE A 1 225 ? -20.538 6.985 -0.535 1.00 98.56 225 ILE A O 1
ATOM 1818 N N . ASN A 1 226 ? -21.260 7.184 1.583 1.00 98.50 226 ASN A N 1
ATOM 1819 C CA . ASN A 1 226 ? -21.251 8.648 1.592 1.00 98.50 226 ASN A CA 1
ATOM 1820 C C . ASN A 1 226 ? -19.850 9.203 1.291 1.00 98.50 226 ASN A C 1
ATOM 1822 O O . ASN A 1 226 ? -19.709 10.153 0.525 1.00 98.50 226 ASN A O 1
ATOM 1826 N N . THR A 1 227 ? -18.807 8.566 1.829 1.00 98.56 227 THR A N 1
ATOM 1827 C CA . THR A 1 227 ? -17.407 8.900 1.507 1.00 98.56 227 THR A CA 1
ATOM 1828 C C . THR A 1 227 ? -17.100 8.664 0.034 1.00 98.56 227 THR A C 1
ATOM 1830 O O . THR A 1 227 ? -16.548 9.540 -0.624 1.00 98.56 227 THR A O 1
ATOM 1833 N N . CYS A 1 228 ? -17.512 7.519 -0.512 1.00 97.88 228 CYS A N 1
ATOM 1834 C CA . CYS A 1 228 ? -17.290 7.172 -1.912 1.00 97.88 228 CYS A CA 1
ATOM 1835 C C . CYS A 1 228 ? -17.976 8.157 -2.865 1.00 97.88 228 CYS A C 1
ATOM 1837 O O . CYS A 1 228 ? -17.373 8.571 -3.851 1.00 97.88 228 CYS A O 1
ATOM 1839 N N . VAL A 1 229 ? -19.184 8.618 -2.540 1.00 98.00 229 VAL A N 1
ATOM 1840 C CA . VAL A 1 229 ? -19.863 9.669 -3.313 1.00 98.00 229 VAL A CA 1
ATOM 1841 C C . VAL A 1 229 ? -19.079 10.986 -3.292 1.00 98.00 229 VAL A C 1
ATOM 1843 O O . VAL A 1 229 ? -19.028 11.679 -4.305 1.00 98.00 229 VAL A O 1
ATOM 1846 N N . GLU A 1 230 ? -18.443 11.332 -2.170 1.00 97.31 230 GLU A N 1
ATOM 1847 C CA . GLU A 1 230 ? -17.709 12.594 -2.027 1.00 97.31 230 GLU A CA 1
ATOM 1848 C C . GLU A 1 230 ? -16.306 12.562 -2.656 1.00 97.31 230 GLU A C 1
ATOM 1850 O O . GLU A 1 230 ? -15.881 13.550 -3.257 1.00 97.31 230 GLU A O 1
ATOM 1855 N N . VAL A 1 231 ? -15.575 11.449 -2.519 1.00 96.62 231 VAL A N 1
ATOM 1856 C CA . VAL A 1 231 ? -14.147 11.368 -2.886 1.00 96.62 231 VAL A CA 1
ATOM 1857 C C . VAL A 1 231 ? -13.773 10.160 -3.749 1.00 96.62 231 VAL A C 1
ATOM 1859 O O . VAL A 1 231 ? -12.592 9.909 -3.970 1.00 96.62 231 VAL A O 1
ATOM 1862 N N . SER A 1 232 ? -14.751 9.416 -4.276 1.00 94.94 232 SER A N 1
ATOM 1863 C CA . SER A 1 232 ? -14.561 8.225 -5.135 1.00 94.94 232 SER A CA 1
ATOM 1864 C C . SER A 1 232 ? -13.823 7.043 -4.482 1.00 94.94 232 SER A C 1
ATOM 1866 O O . SER A 1 232 ? -13.384 6.124 -5.173 1.00 94.94 232 SER A O 1
ATOM 1868 N N . LYS A 1 233 ? -13.712 7.047 -3.149 1.00 94.44 233 LYS A N 1
ATOM 1869 C CA . LYS A 1 233 ? -13.198 5.960 -2.302 1.00 94.44 233 LYS A CA 1
ATOM 1870 C C . LYS A 1 233 ? -13.928 5.975 -0.946 1.00 94.44 233 LYS A C 1
ATOM 1872 O O . LYS A 1 233 ? -14.410 7.035 -0.564 1.00 94.44 233 LYS A O 1
ATOM 1877 N N . PRO A 1 234 ? -14.032 4.861 -0.204 1.00 97.00 234 PRO A N 1
ATOM 1878 C CA . PRO A 1 234 ? -13.433 3.567 -0.485 1.00 97.00 234 PRO A CA 1
ATOM 1879 C C . PRO A 1 234 ? -14.108 2.820 -1.638 1.00 97.00 234 PRO A C 1
ATOM 1881 O O . PRO A 1 234 ? -15.271 3.041 -1.969 1.00 97.00 234 PRO A O 1
ATOM 1884 N N . HIS A 1 235 ? -13.363 1.891 -2.219 1.00 96.50 235 HIS A N 1
ATOM 1885 C CA . HIS A 1 235 ? -13.904 0.792 -3.005 1.00 96.50 235 HIS A CA 1
ATOM 1886 C C . HIS A 1 235 ? -14.431 -0.301 -2.073 1.00 96.50 235 HIS A C 1
ATOM 1888 O O . HIS A 1 235 ? -14.119 -0.318 -0.884 1.00 96.50 235 HIS A O 1
ATOM 1894 N N . PHE A 1 236 ? -15.211 -1.235 -2.604 1.00 97.50 236 PHE A N 1
ATOM 1895 C CA . PHE A 1 236 ? -15.838 -2.283 -1.804 1.00 97.50 236 PHE A CA 1
ATOM 1896 C C . PHE A 1 236 ? -15.420 -3.646 -2.334 1.00 97.50 236 PHE A C 1
ATOM 1898 O O . PHE A 1 236 ? -15.549 -3.915 -3.529 1.00 97.50 236 PHE A O 1
ATOM 1905 N N . VAL A 1 237 ? -14.931 -4.511 -1.448 1.00 97.44 237 VAL A N 1
ATOM 1906 C CA . VAL A 1 237 ? -14.623 -5.905 -1.779 1.00 97.44 237 VAL A CA 1
ATOM 1907 C C . VAL A 1 237 ? -15.533 -6.836 -0.989 1.00 97.44 237 VAL A C 1
ATOM 1909 O O . VAL A 1 237 ? -15.730 -6.651 0.212 1.00 97.44 237 VAL A O 1
ATOM 1912 N N . ASN A 1 238 ? -16.079 -7.852 -1.658 1.00 97.44 238 ASN A N 1
ATOM 1913 C CA . ASN A 1 238 ? -16.844 -8.906 -1.000 1.00 97.44 238 ASN A CA 1
ATOM 1914 C C . ASN A 1 238 ? -15.895 -9.745 -0.135 1.00 97.44 238 ASN A C 1
ATOM 1916 O O . ASN A 1 238 ? -15.120 -10.549 -0.653 1.00 97.44 238 ASN A O 1
ATOM 1920 N N . HIS A 1 239 ? -15.936 -9.527 1.178 1.00 97.88 239 HIS A N 1
ATOM 1921 C CA . HIS A 1 239 ? -15.007 -10.152 2.107 1.00 97.88 239 HIS A CA 1
ATOM 1922 C C . HIS A 1 239 ? -15.203 -11.664 2.164 1.00 97.88 239 HIS A C 1
ATOM 1924 O O . HIS A 1 239 ? -14.223 -12.389 2.055 1.00 97.88 239 HIS A O 1
ATOM 1930 N N . ARG A 1 240 ? -16.449 -12.151 2.249 1.00 96.88 240 ARG A N 1
ATOM 1931 C CA . ARG A 1 240 ? -16.735 -13.593 2.355 1.00 96.88 240 ARG A CA 1
ATOM 1932 C C . ARG A 1 240 ? -16.174 -14.369 1.168 1.00 96.88 240 ARG A C 1
ATOM 1934 O O . ARG A 1 240 ? -15.449 -15.333 1.369 1.00 96.88 240 ARG A O 1
ATOM 1941 N N . MET A 1 241 ? -16.425 -13.871 -0.043 1.00 97.00 241 MET A N 1
ATOM 1942 C CA . MET A 1 241 ? -15.906 -14.472 -1.274 1.00 97.00 241 MET A CA 1
ATOM 1943 C C . MET A 1 241 ? -14.371 -14.515 -1.282 1.00 97.00 241 MET A C 1
ATOM 1945 O O . MET A 1 241 ? -13.775 -15.543 -1.575 1.00 97.00 241 MET A O 1
ATOM 1949 N N . MET A 1 242 ? -13.710 -13.419 -0.898 1.00 97.12 242 MET A N 1
ATOM 1950 C CA . MET A 1 242 ? -12.243 -13.390 -0.858 1.00 97.12 242 MET A CA 1
ATOM 1951 C C . MET A 1 242 ? -11.662 -14.302 0.226 1.00 97.12 242 MET A C 1
ATOM 1953 O O . MET A 1 242 ? -10.596 -14.878 0.023 1.00 97.12 242 MET A O 1
ATOM 1957 N N . VAL A 1 243 ? -12.343 -14.452 1.365 1.00 97.12 243 VAL A N 1
ATOM 1958 C CA . VAL A 1 243 ? -11.933 -15.391 2.418 1.00 97.12 243 VAL A CA 1
ATOM 1959 C C . VAL A 1 243 ? -12.071 -16.839 1.956 1.00 97.12 243 VAL A C 1
ATOM 1961 O O . VAL A 1 243 ? -11.194 -17.641 2.269 1.00 97.12 243 VAL A O 1
ATOM 1964 N N . GLU A 1 244 ? -13.118 -17.173 1.200 1.00 97.19 244 GLU A N 1
ATOM 1965 C CA . GLU A 1 244 ? -13.289 -18.503 0.603 1.00 97.19 244 GLU A CA 1
ATOM 1966 C C . GLU A 1 244 ? -12.142 -18.842 -0.367 1.00 97.19 244 GLU A C 1
ATOM 1968 O O . GLU A 1 244 ? -11.594 -19.942 -0.299 1.00 97.19 244 GLU A O 1
ATOM 1973 N N . ASP A 1 245 ? -11.709 -17.881 -1.190 1.00 95.62 245 ASP A N 1
ATOM 1974 C CA . ASP A 1 245 ? -10.656 -18.095 -2.194 1.00 95.62 245 ASP A CA 1
ATOM 1975 C C . ASP A 1 245 ? -9.225 -18.035 -1.622 1.00 95.62 245 ASP A C 1
ATOM 1977 O O . ASP A 1 245 ? -8.345 -18.822 -1.988 1.00 95.62 245 ASP A O 1
ATOM 1981 N N . LEU A 1 246 ? -8.947 -17.063 -0.748 1.00 95.38 246 LEU A N 1
ATOM 1982 C CA . LEU A 1 246 ? -7.585 -16.703 -0.329 1.00 95.38 246 LEU A CA 1
ATOM 1983 C C . LEU A 1 246 ? -7.310 -16.966 1.155 1.00 95.38 246 LEU A C 1
ATOM 1985 O O . LEU A 1 246 ? -6.143 -16.979 1.563 1.00 95.38 246 LEU A O 1
ATOM 1989 N N . GLY A 1 247 ? -8.349 -17.210 1.951 1.00 95.81 247 GLY A N 1
ATOM 1990 C CA . GLY A 1 247 ? -8.288 -17.237 3.408 1.00 95.81 247 GLY A CA 1
ATOM 1991 C C . GLY A 1 247 ? -8.457 -15.847 4.044 1.00 95.81 247 GLY A C 1
ATOM 1992 O O . GLY A 1 247 ? -8.485 -14.831 3.350 1.00 95.81 247 GLY A O 1
ATOM 1993 N N . PRO A 1 248 ? -8.552 -15.774 5.385 1.00 93.56 248 PRO A N 1
ATOM 1994 C CA . PRO A 1 248 ? -8.862 -14.534 6.109 1.00 93.56 248 PRO A CA 1
ATOM 1995 C C . PRO A 1 248 ? -7.774 -13.459 5.992 1.00 93.56 248 PRO A C 1
ATOM 1997 O O . PRO A 1 248 ? -8.068 -12.266 6.050 1.00 93.56 248 PRO A O 1
ATOM 2000 N N . ASN A 1 249 ? -6.523 -13.877 5.791 1.00 95.12 249 ASN A N 1
ATOM 2001 C CA . ASN A 1 249 ? -5.363 -12.994 5.729 1.00 95.12 249 ASN A CA 1
ATOM 2002 C C . ASN A 1 249 ? -5.051 -12.627 4.273 1.00 95.12 249 ASN A C 1
ATOM 2004 O O . ASN A 1 249 ? -4.084 -13.118 3.688 1.00 95.12 249 ASN A O 1
ATOM 2008 N N . TYR A 1 250 ? -5.876 -11.765 3.684 1.00 96.94 250 TYR A N 1
ATOM 2009 C CA . TYR A 1 250 ? -5.658 -11.200 2.350 1.00 96.94 250 TYR A CA 1
ATOM 2010 C C . TYR A 1 250 ? -5.707 -9.670 2.389 1.00 96.94 250 TYR A C 1
ATOM 2012 O O . TYR A 1 250 ? -6.350 -9.088 3.260 1.00 96.94 250 TYR A O 1
ATOM 2020 N N . GLY A 1 251 ? -5.065 -9.019 1.426 1.00 96.25 251 GLY A N 1
ATOM 2021 C CA . GLY A 1 251 ? -5.167 -7.580 1.200 1.00 96.25 251 GLY A CA 1
ATOM 2022 C C . GLY A 1 251 ? -5.580 -7.277 -0.235 1.00 96.25 251 GLY A C 1
ATOM 2023 O O . GLY A 1 251 ? -5.308 -8.061 -1.145 1.00 96.25 251 GLY A O 1
ATOM 2024 N N . VAL A 1 252 ? -6.233 -6.134 -0.429 1.00 95.62 252 VAL A N 1
ATOM 2025 C CA . VAL A 1 252 ? -6.502 -5.550 -1.745 1.00 95.62 252 VAL A CA 1
ATOM 2026 C C . VAL A 1 252 ? -5.418 -4.518 -2.029 1.00 95.62 252 VAL A C 1
ATOM 2028 O O . VAL A 1 252 ? -5.328 -3.504 -1.338 1.00 95.62 252 VAL A O 1
ATOM 2031 N N . ALA A 1 253 ? -4.598 -4.794 -3.036 1.00 92.62 253 ALA A N 1
ATOM 2032 C CA . ALA A 1 253 ? -3.433 -4.008 -3.416 1.00 92.62 253 ALA A CA 1
ATOM 2033 C C . ALA A 1 253 ? -3.617 -3.349 -4.791 1.00 92.62 253 ALA A C 1
ATOM 2035 O O . ALA A 1 253 ? -4.305 -3.885 -5.671 1.00 92.62 253 ALA A O 1
ATOM 2036 N N . SER A 1 254 ? -2.918 -2.232 -5.029 1.00 83.38 254 SER A N 1
ATOM 2037 C CA . SER A 1 254 ? -2.865 -1.580 -6.345 1.00 83.38 254 SER A CA 1
ATOM 2038 C C . SER A 1 254 ? -4.274 -1.218 -6.860 1.00 83.38 254 SER A C 1
ATOM 2040 O O . SER A 1 254 ? -5.066 -0.634 -6.124 1.00 83.38 254 SER A O 1
ATOM 2042 N N . CYS A 1 255 ? -4.613 -1.552 -8.107 1.00 75.56 255 CYS A N 1
ATOM 2043 C CA . CYS A 1 255 ? -5.943 -1.361 -8.694 1.00 75.56 255 CYS A CA 1
ATOM 2044 C C . CYS A 1 255 ? -6.826 -2.614 -8.533 1.00 75.56 255 CYS A C 1
ATOM 2046 O O . CYS A 1 255 ? -7.263 -3.158 -9.541 1.00 75.56 255 CYS A O 1
ATOM 2048 N N . TYR A 1 256 ? -7.075 -3.075 -7.301 1.00 79.50 256 TYR A N 1
ATOM 2049 C CA . TYR A 1 256 ? -8.024 -4.164 -6.961 1.00 79.50 256 TYR A CA 1
ATOM 2050 C C . TYR A 1 256 ? -7.508 -5.613 -7.026 1.00 79.50 256 TYR A C 1
ATOM 2052 O O . TYR A 1 256 ? -8.306 -6.540 -7.154 1.00 79.50 256 TYR A O 1
ATOM 2060 N N . ASN A 1 257 ? -6.199 -5.851 -6.905 1.00 89.56 257 ASN A N 1
ATOM 2061 C CA . ASN A 1 257 ? -5.694 -7.227 -6.809 1.00 89.56 257 ASN A CA 1
ATOM 2062 C C . ASN A 1 257 ? -5.821 -7.730 -5.371 1.00 89.56 257 ASN A C 1
ATOM 2064 O O . ASN A 1 257 ? -5.227 -7.140 -4.471 1.00 89.56 257 ASN A O 1
ATOM 2068 N N . SER A 1 258 ? -6.536 -8.833 -5.164 1.00 93.25 258 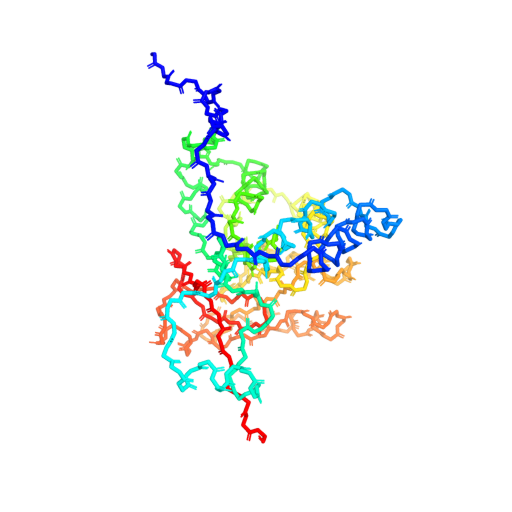SER A N 1
ATOM 2069 C CA . SER A 1 258 ? -6.579 -9.519 -3.871 1.00 93.25 258 SER A CA 1
ATOM 2070 C C . SER A 1 258 ? -5.462 -10.555 -3.787 1.00 93.25 258 SER A C 1
ATOM 2072 O O . SER A 1 258 ? -5.355 -11.435 -4.639 1.00 93.25 258 SER A O 1
ATOM 2074 N N . LEU A 1 259 ? -4.615 -10.448 -2.767 1.00 93.94 259 LEU A N 1
ATOM 2075 C CA . LEU A 1 259 ? -3.449 -11.310 -2.565 1.00 93.94 259 LEU A CA 1
ATOM 2076 C C . LEU A 1 259 ? -3.352 -11.712 -1.093 1.00 93.94 259 LEU A C 1
ATOM 2078 O O . LEU A 1 259 ? -3.787 -10.973 -0.212 1.00 93.94 259 LEU A O 1
ATOM 2082 N N . LYS A 1 260 ? -2.747 -12.868 -0.814 1.00 95.31 260 LYS A N 1
ATOM 2083 C CA . LYS A 1 260 ? -2.489 -13.312 0.563 1.00 95.31 260 LYS A CA 1
ATOM 2084 C C . LYS A 1 260 ? -1.469 -12.392 1.243 1.00 95.31 260 LYS A C 1
ATOM 2086 O O . LYS A 1 260 ? -0.435 -12.068 0.655 1.00 95.31 260 LYS A O 1
ATOM 2091 N N . VAL A 1 261 ? -1.742 -12.014 2.489 1.00 96.06 261 VAL A N 1
ATOM 2092 C CA . VAL A 1 261 ? -0.789 -11.310 3.360 1.00 96.06 261 VAL A CA 1
ATOM 2093 C C . VAL A 1 261 ? 0.368 -12.252 3.709 1.00 96.06 261 VAL A C 1
ATOM 2095 O O . VAL A 1 261 ? 0.187 -13.462 3.828 1.00 96.06 261 VAL A O 1
ATOM 2098 N N . GLY A 1 262 ? 1.576 -11.701 3.810 1.00 92.56 262 GLY A N 1
ATOM 2099 C CA . GLY A 1 262 ? 2.834 -12.448 3.886 1.00 92.56 262 GLY A CA 1
ATOM 2100 C C . GLY A 1 262 ? 3.338 -12.946 2.526 1.00 92.56 262 GLY A C 1
ATOM 2101 O O . GLY A 1 262 ? 4.403 -13.555 2.458 1.00 92.56 262 GLY A O 1
ATOM 2102 N N . GLY A 1 263 ? 2.592 -12.689 1.447 1.00 84.88 263 GLY A N 1
ATOM 2103 C CA . GLY A 1 263 ? 2.931 -13.082 0.084 1.00 84.88 263 GLY A CA 1
ATOM 2104 C C . GLY A 1 263 ? 3.160 -11.898 -0.856 1.00 84.88 263 GLY A C 1
ATOM 2105 O O . GLY A 1 263 ? 3.373 -10.750 -0.453 1.00 84.88 263 GLY A O 1
ATOM 2106 N N . GLY A 1 264 ? 3.116 -12.198 -2.150 1.00 84.81 264 GLY A N 1
ATOM 2107 C CA . GLY A 1 264 ? 3.293 -11.221 -3.212 1.00 84.81 264 GLY A CA 1
ATOM 2108 C C . GLY A 1 264 ? 3.208 -11.849 -4.598 1.00 84.81 264 GLY A C 1
ATOM 2109 O O . GLY A 1 264 ? 3.077 -13.064 -4.735 1.00 84.81 264 GLY A O 1
ATOM 2110 N N . SER A 1 265 ? 3.303 -11.007 -5.622 1.00 87.38 265 SER A N 1
ATOM 2111 C CA . SER A 1 265 ? 3.504 -11.433 -7.007 1.00 87.38 265 SER A CA 1
ATOM 2112 C C . SER A 1 265 ? 4.776 -10.802 -7.548 1.00 87.38 265 SER A C 1
ATOM 2114 O O . SER A 1 265 ? 4.992 -9.598 -7.391 1.00 87.38 265 SER A O 1
ATOM 2116 N N . HIS A 1 266 ? 5.605 -11.602 -8.212 1.00 84.50 266 HIS A N 1
ATOM 2117 C CA . HIS A 1 266 ? 6.853 -11.117 -8.795 1.00 84.50 266 HIS A CA 1
ATOM 2118 C C . HIS A 1 266 ? 6.624 -10.283 -10.055 1.00 84.50 266 HIS A C 1
ATOM 2120 O O . HIS A 1 266 ? 7.270 -9.255 -10.211 1.00 84.50 266 HIS A O 1
ATOM 2126 N N . THR A 1 267 ? 5.681 -10.682 -10.906 1.00 82.69 267 THR A N 1
ATOM 2127 C CA . THR A 1 267 ? 5.385 -10.023 -12.186 1.00 82.69 267 THR A CA 1
ATOM 2128 C C . THR A 1 267 ? 3.891 -10.122 -12.507 1.00 82.69 267 THR A C 1
ATOM 2130 O O . THR A 1 267 ? 3.138 -10.814 -11.812 1.00 82.69 267 THR A O 1
ATOM 2133 N N . LEU A 1 268 ? 3.445 -9.411 -13.540 1.00 83.94 268 LEU A N 1
ATOM 2134 C CA . LEU A 1 268 ? 2.127 -9.566 -14.142 1.00 83.94 268 LEU A CA 1
ATOM 2135 C C . LEU A 1 268 ? 2.251 -9.417 -15.657 1.00 83.94 268 LEU A C 1
ATOM 2137 O O . LEU A 1 268 ? 2.578 -8.345 -16.158 1.00 83.94 268 LEU A O 1
ATOM 2141 N N . THR A 1 269 ? 1.908 -10.472 -16.386 1.00 87.25 269 THR A N 1
ATOM 2142 C CA . THR A 1 269 ? 1.782 -10.434 -17.843 1.00 87.25 269 THR A CA 1
ATOM 2143 C C . THR A 1 269 ? 0.310 -10.397 -18.238 1.00 87.25 269 THR A C 1
ATOM 2145 O O . THR A 1 269 ? -0.569 -10.874 -17.516 1.00 87.25 269 THR A O 1
ATOM 2148 N N . ARG A 1 270 ? 0.014 -9.786 -19.384 1.00 89.81 270 ARG A N 1
ATOM 2149 C CA . ARG A 1 270 ? -1.333 -9.727 -19.958 1.00 89.81 270 ARG A CA 1
ATOM 2150 C C . ARG A 1 270 ? -1.336 -10.318 -21.355 1.00 89.81 270 ARG A C 1
ATOM 2152 O O . ARG A 1 270 ? -0.385 -10.137 -22.109 1.00 89.81 270 ARG A O 1
ATOM 2159 N N . LEU A 1 271 ? -2.441 -10.972 -21.694 1.00 93.62 271 LEU A N 1
ATOM 2160 C CA . LEU A 1 271 ? -2.747 -11.363 -23.062 1.00 93.62 271 LEU A CA 1
ATOM 2161 C C . LEU A 1 271 ? -3.610 -10.284 -23.704 1.00 93.62 271 LEU A C 1
ATOM 2163 O O . LEU A 1 271 ? -4.646 -9.892 -23.162 1.00 93.62 271 LEU A O 1
ATOM 2167 N N . ASN A 1 272 ? -3.173 -9.804 -24.858 1.00 91.75 272 ASN A N 1
ATOM 2168 C CA . ASN A 1 272 ? -3.979 -8.959 -25.712 1.00 91.75 272 ASN A CA 1
ATOM 2169 C C . ASN A 1 272 ? -4.942 -9.852 -26.502 1.00 91.75 272 ASN A C 1
ATOM 2171 O O . ASN A 1 272 ? -4.518 -10.629 -27.352 1.00 91.75 272 ASN A O 1
ATOM 2175 N N . LEU A 1 273 ? -6.230 -9.765 -26.166 1.00 92.50 273 LEU A N 1
ATOM 2176 C CA . LEU A 1 273 ? -7.293 -10.572 -26.775 1.00 92.50 273 LEU A CA 1
ATOM 2177 C C . LEU A 1 273 ? -7.929 -9.909 -28.010 1.00 92.50 273 LEU A C 1
ATOM 2179 O O . LEU A 1 273 ? -8.919 -10.431 -28.520 1.00 92.50 273 LEU A O 1
ATOM 2183 N N . ARG A 1 274 ? -7.431 -8.737 -28.424 1.00 81.94 274 ARG A N 1
ATOM 2184 C CA . ARG A 1 274 ? -7.916 -8.018 -29.610 1.00 81.94 274 ARG A CA 1
ATOM 2185 C C . ARG A 1 274 ? -7.356 -8.599 -30.899 1.00 81.94 274 ARG A C 1
ATOM 2187 O O . ARG A 1 274 ? -6.193 -9.057 -30.878 1.00 81.94 274 ARG A O 1
#

InterPro domains:
  IPR016905 Glycyl radical enzyme YjjI-like [PF11230] (42-274)

Solvent-accessible surface area (backbone atoms only — not comparable to full-atom values): 15645 Å² total; per-residue (Å²): 141,77,89,70,98,80,80,80,80,76,82,86,84,77,84,81,78,91,68,90,71,51,75,65,57,52,49,56,49,51,50,54,51,47,50,53,75,70,38,86,88,53,52,73,67,57,34,52,50,51,52,52,50,54,64,33,56,73,43,69,55,70,97,66,55,74,67,58,52,51,33,43,76,69,56,38,38,39,57,78,85,67,54,44,51,69,93,41,32,52,37,41,30,74,54,58,62,60,39,38,66,65,19,34,82,91,77,72,38,69,48,44,83,42,46,71,47,40,57,52,50,48,57,54,50,44,73,69,41,67,22,63,81,78,41,36,29,35,73,45,47,49,26,74,67,44,53,87,42,42,83,92,51,57,68,71,61,46,45,54,54,51,48,55,51,50,52,46,47,26,73,75,36,76,33,79,34,16,14,32,29,26,61,38,54,74,44,74,52,38,54,46,49,48,57,41,46,61,72,67,63,59,82,25,53,37,41,32,34,32,42,30,89,89,60,30,45,71,68,54,52,50,52,40,49,56,24,20,74,74,58,76,31,45,44,81,41,62,34,60,63,46,31,73,77,59,37,86,57,53,44,55,26,39,93,73,47,75,44,41,50,67,40,65,37,64,72,65,74,44,75,51,86,123

Secondary structure (DSSP, 8-state):
-PPPTT----------------HHHHHHHHHHHHHHHH-TT--HHHHHHHHHHHHHHTSPPSS--HHHHHHHHTTSEE-TT--SS-SS-SEE---HHHHHHH-BTTTTBPPP-SHHHHHHHHHHHHHT---TTSS-S--EEHHHHHGGG-TTS-HHHHHHHHHHHHHHHHHH---TT-EEEE-SS--HHHHHHHHHHHHH--S-SEEEEEE-TTTS-HHHHHHHHHHHHHHS--EEEEHHHHHHHH-SSEEEETTTEEEETT-EES---EE---

Mean predicted aligned error: 6.61 Å

Foldseek 3Di:
DDDDPPDDPDPPPPDPDDDPDDPVNVVVLVVQLVCLVPPPVDDPVRSVLSNVQSVQQPDAADDDDPVVVVCPVVVQKFQVSLHRGDPFAAAAFAPLLCCLQQPDPVLPQHRHDALVSLLVSLVSVQQVHTHSVSGHQESEQVQVSRQNHPPPPDLVRLLVVVLVSQVCQCVVHVDQSYEYEHDPADGSVLLSVLVSCLVVLGSDDAYEYEHDPVHRDPVSVVSQVVSCVRRVDDHYDDQVVLCVVANNQWDQGGPGDIHGRNDGGRGDMDGDPD

Radius of gyration: 21.89 Å; Cα contacts (8 Å, |Δi|>4): 388; chains: 1; bounding box: 61×40×58 Å

Organism: NCBI:txid73025